Protein AF-A0A2X3LQQ5-F1 (afdb_monomer)

pLDDT: mean 77.86, std 23.27, range [31.81, 98.12]

Nearest PDB structures (foldseek):
  2w58-assembly1_A  TM=6.749E-01  e=5.557E-06  Geobacillus kaustophilus HTA426
  6qem-assembly1_H  TM=6.210E-01  e=2.386E-03  Escherichia coli
  3hte-assembly1_E  TM=3.918E-01  e=2.242E-03  Escherichia coli K-12
  4uwm-assembly1_A  TM=2.576E-01  e=1.159E+00  Pseudomonas putida
  5aec-assembly1_B  TM=2.411E-01  e=9.049E-01  Pseudomonas putida

Foldseek 3Di:
DDDDDDDDDDPPPPQPQAAFAAEEAAAAQLCLVVVLVVVQVPDPDQQEDEDAPVVVVVVVVVQCVVCPPPDPSLLVVLVVNLVRHQEYEHEADADADPVCLLSQLVNLVSNSSSNRHYYYYYHDFLVCHCPVPDPCVSNVSNSVSNVVRYDYHYSPPVDNNVCVVPVVAPPDDDDPDVVSVVSVVVVCCVVVPHDPPPPDDPPDDDDDDDDDDDDDDDPVVVVVVVVPDDDDDD

Sequence (234 aa):
MARVGKLWGKREDTKHTPVRGLYMWGGVGRGKTWLMDLFYQSLPGERKQRLHFHRFMLRVHEELTALQGQTDPLEIIADRFKAETDVLCFDEFFVSDITDAMLLGGLMKALFARGITLVATSNIPPDELYRNGLQRARFLPAIDAIKQHCDVMNVDAGVDYRLRTLTQAHLWLSPLNDETRAQMDKLWLALAGGETRKFTDVRNQPSAIGDNGRREPDAGGLFYYAVRRRPQSA

Solvent-accessible surface area (backbone atoms only — not comparable to full-atom values): 14229 Å² total; per-residue (Å²): 142,84,85,88,79,83,81,78,79,76,78,76,81,74,79,52,76,39,61,75,20,36,38,38,19,30,60,82,49,44,50,58,68,58,53,49,49,54,52,62,68,69,49,84,78,73,49,54,45,77,46,46,36,67,61,53,51,50,52,52,52,54,51,49,62,75,37,65,92,53,81,65,46,52,52,57,51,28,52,53,49,52,74,63,26,43,32,44,36,30,38,67,48,73,58,86,52,58,72,59,38,65,46,42,22,60,38,53,49,40,30,38,71,70,28,35,22,48,34,38,28,21,69,52,55,66,93,53,57,41,63,94,38,80,69,41,78,61,31,46,56,31,42,51,50,49,62,73,44,25,50,79,40,79,56,58,81,84,61,45,64,55,50,75,68,44,74,82,50,81,93,73,75,76,68,98,45,74,66,42,49,53,52,48,53,51,51,49,43,66,72,72,67,71,71,81,75,77,79,72,71,85,86,75,69,84,83,78,87,76,87,89,90,85,83,85,83,65,72,77,60,57,61,65,55,59,77,72,65,74,83,83,82,128

Secondary structure (DSSP, 8-state):
----------------PPPPEEEEE-STTSSHHHHHHHHHHHS-SS-EEEEEHHHHHHHHHHHHHHTTT-SSHHHHHHHHHHHH-SEEEEES-----HHHHHHHHHHHHHHHHTTPEEEEEESS-GGGTTTT-TTGGGTHHHHHHHHHHEEEEE---S--TTHHHHTTS-S---S-SHHHHHHHHHHHHHHTTS-------TT-------S----PPPHHHHHHHHTT------

InterPro domains:
  IPR005654 ATPase, AFG1-like [NF040713] (6-199)
  IPR005654 ATPase, AFG1-like [PF03969] (3-201)
  IPR005654 ATPase, AFG1-like [PTHR12169] (11-198)
  IPR027417 P-loop containing nucleoside triphosphate hydrolase [G3DSA:3.40.50.300] (10-162)
  IPR027417 P-loop containing nucleoside triphosphate hydrolase [SSF52540] (17-156)

Organism: Escherichia coli (NCBI:txid562)

Mean predicted aligned error: 15.02 Å

Structure (mmCIF, N/CA/C/O backbone):
data_AF-A0A2X3LQQ5-F1
#
_entry.id   AF-A0A2X3LQQ5-F1
#
loop_
_atom_site.group_PDB
_atom_site.id
_atom_site.type_symbol
_atom_site.label_atom_id
_atom_site.label_alt_id
_atom_site.label_comp_id
_atom_site.label_asym_id
_atom_site.label_entity_id
_atom_site.label_seq_id
_atom_site.pdbx_PDB_ins_code
_atom_site.Cartn_x
_atom_site.Cartn_y
_atom_site.Cartn_z
_atom_site.occupancy
_atom_site.B_iso_or_equiv
_atom_site.auth_seq_id
_atom_site.auth_comp_id
_atom_site.auth_asym_id
_atom_site.auth_atom_id
_atom_site.pdbx_PDB_model_num
ATOM 1 N N . MET A 1 1 ? -54.270 9.726 28.491 1.00 42.56 1 MET A N 1
ATOM 2 C CA . MET A 1 1 ? -53.261 8.653 28.351 1.00 42.56 1 MET A CA 1
ATOM 3 C C . MET A 1 1 ? -53.087 8.324 26.875 1.00 42.56 1 MET A C 1
ATOM 5 O O . MET A 1 1 ? -54.046 7.849 26.293 1.00 42.56 1 MET A O 1
ATOM 9 N N . ALA A 1 2 ? -51.910 8.573 26.295 1.00 36.50 2 ALA A N 1
ATOM 10 C CA . ALA A 1 2 ? -51.293 7.764 25.230 1.00 36.50 2 ALA A CA 1
ATOM 11 C C . ALA A 1 2 ? -49.889 8.336 24.953 1.00 36.50 2 ALA A C 1
ATOM 13 O O . ALA A 1 2 ? -49.742 9.518 24.658 1.00 36.50 2 ALA A O 1
ATOM 14 N N . ARG A 1 3 ? -48.856 7.512 25.162 1.00 40.03 3 ARG A N 1
ATOM 15 C CA . ARG A 1 3 ? -47.429 7.864 25.085 1.00 40.03 3 ARG A CA 1
ATOM 16 C C . ARG A 1 3 ? -46.970 7.965 23.627 1.00 40.03 3 ARG A C 1
ATOM 18 O O . ARG A 1 3 ? -47.197 7.041 22.856 1.00 40.03 3 ARG A O 1
ATOM 25 N N . VAL A 1 4 ? -46.239 9.027 23.292 1.00 44.94 4 VAL A N 1
ATOM 26 C CA . VAL A 1 4 ? -45.463 9.130 22.046 1.00 44.94 4 VAL A CA 1
ATOM 27 C C . VAL A 1 4 ? -44.137 8.390 22.249 1.00 44.94 4 VAL A C 1
ATOM 29 O O . VAL A 1 4 ? -43.269 8.852 22.987 1.00 44.94 4 VAL A O 1
ATOM 32 N N . GLY A 1 5 ? -43.994 7.215 21.636 1.00 36.53 5 GLY A N 1
ATOM 33 C CA . GLY A 1 5 ? -42.745 6.454 21.613 1.00 36.53 5 GLY A CA 1
ATOM 34 C C . GLY A 1 5 ? -41.881 6.867 20.422 1.00 36.53 5 GLY A C 1
ATOM 35 O O . GLY A 1 5 ? -42.230 6.585 19.280 1.00 36.53 5 GLY A O 1
ATOM 36 N N . LYS A 1 6 ? -40.750 7.530 20.690 1.00 47.75 6 LYS A N 1
ATOM 37 C CA . LYS A 1 6 ? -39.666 7.750 19.720 1.00 47.75 6 LYS A CA 1
ATOM 38 C C . LYS A 1 6 ? -39.104 6.395 19.277 1.00 47.75 6 LYS A C 1
ATOM 40 O O . LYS A 1 6 ? -38.486 5.695 20.074 1.00 47.75 6 LYS A O 1
ATOM 45 N N . LEU A 1 7 ? -39.280 6.055 18.004 1.00 44.72 7 LEU A N 1
ATOM 46 C CA . LEU A 1 7 ? -38.566 4.962 17.349 1.00 44.72 7 LEU A CA 1
ATOM 47 C C . LEU A 1 7 ? -37.180 5.466 16.937 1.00 44.72 7 LEU A C 1
ATOM 49 O O . LEU A 1 7 ? -37.009 6.104 15.900 1.00 44.72 7 LEU A O 1
ATOM 53 N N . TRP A 1 8 ? -36.185 5.205 17.785 1.00 47.12 8 TRP A N 1
ATOM 54 C CA . TRP A 1 8 ? -34.784 5.261 17.384 1.00 47.12 8 TRP A CA 1
ATOM 55 C C . TRP A 1 8 ? -34.519 4.116 16.403 1.00 47.12 8 TRP A C 1
ATOM 57 O O . TRP A 1 8 ? -34.463 2.951 16.794 1.00 47.12 8 TRP A O 1
ATOM 67 N N . GLY A 1 9 ? -34.360 4.456 15.123 1.00 42.06 9 GLY A N 1
ATOM 68 C CA . GLY A 1 9 ? -33.802 3.556 14.122 1.00 42.06 9 GLY A CA 1
ATOM 69 C C . GLY A 1 9 ? -32.357 3.238 14.489 1.00 42.06 9 GLY A C 1
ATOM 70 O O . GLY A 1 9 ? -31.462 4.064 14.313 1.00 42.06 9 GLY A O 1
ATOM 71 N N . LYS A 1 10 ? -32.145 2.047 15.044 1.00 40.97 10 LYS A N 1
ATOM 72 C CA . LYS A 1 10 ? -30.829 1.446 15.236 1.00 40.97 10 LYS A CA 1
ATOM 73 C C . LYS A 1 10 ? -30.253 1.233 13.831 1.00 40.97 10 LYS A C 1
ATOM 75 O O . LYS A 1 10 ? -30.734 0.367 13.109 1.00 40.97 10 LYS A O 1
ATOM 80 N N . ARG A 1 11 ? -29.302 2.074 13.406 1.00 46.06 11 ARG A N 1
ATOM 81 C CA . ARG A 1 11 ? -28.495 1.801 12.209 1.00 46.06 11 ARG A CA 1
ATOM 82 C C . ARG A 1 11 ? -27.800 0.470 12.466 1.00 46.06 11 ARG A C 1
ATOM 84 O O . ARG A 1 11 ? -26.996 0.371 13.388 1.00 46.06 11 ARG A O 1
ATOM 91 N N . GLU A 1 12 ? -28.183 -0.561 11.726 1.00 42.03 12 GLU A N 1
ATOM 92 C CA . GLU A 1 12 ? -27.400 -1.783 11.664 1.00 42.03 12 GLU A CA 1
ATOM 93 C C . GLU A 1 12 ? -26.044 -1.406 11.071 1.00 42.03 12 GLU A C 1
ATOM 95 O O . GLU A 1 12 ? -25.963 -0.979 9.920 1.00 42.03 12 GLU A O 1
ATOM 100 N N . ASP A 1 13 ? -24.986 -1.526 11.873 1.00 48.16 13 ASP A N 1
ATOM 101 C CA . ASP A 1 13 ? -23.618 -1.599 11.372 1.00 48.16 13 ASP A CA 1
ATOM 102 C C . ASP A 1 13 ? -23.517 -2.877 10.535 1.00 48.16 13 ASP A C 1
ATOM 104 O O . ASP A 1 13 ? -23.095 -3.937 11.005 1.00 48.16 13 ASP A O 1
ATOM 108 N N . THR A 1 14 ? -23.955 -2.808 9.278 1.00 48.59 14 THR A N 1
ATOM 109 C CA . THR A 1 14 ? -23.591 -3.798 8.274 1.00 48.59 14 THR A CA 1
ATOM 110 C C . THR A 1 14 ? -22.079 -3.732 8.154 1.00 48.59 14 THR A C 1
ATOM 112 O O . THR A 1 14 ? -21.544 -2.855 7.476 1.00 48.59 14 THR A O 1
ATOM 115 N N . LYS A 1 15 ? -21.383 -4.632 8.859 1.00 52.06 15 LYS A N 1
ATOM 116 C CA . LYS A 1 15 ? -19.955 -4.897 8.679 1.00 52.06 15 LYS A CA 1
ATOM 117 C C . LYS A 1 15 ? -19.755 -5.320 7.229 1.00 52.06 15 LYS A C 1
ATOM 119 O O . LYS A 1 15 ? -19.860 -6.498 6.895 1.00 52.06 15 LYS A O 1
ATOM 124 N N . HIS A 1 16 ? -19.553 -4.341 6.356 1.00 58.38 16 HIS A N 1
ATOM 125 C CA . HIS A 1 16 ? -19.381 -4.566 4.937 1.00 58.38 16 HIS A CA 1
ATOM 126 C C . HIS A 1 16 ? -18.041 -5.271 4.776 1.00 58.38 16 HIS A C 1
ATOM 128 O O . HIS A 1 16 ? -16.985 -4.667 4.960 1.00 58.38 16 HIS A O 1
ATOM 134 N N . THR A 1 17 ? -18.071 -6.575 4.503 1.00 64.50 17 THR A N 1
ATOM 135 C CA . THR A 1 17 ? -16.847 -7.284 4.133 1.00 64.50 17 THR A CA 1
ATOM 136 C C . THR A 1 17 ? -16.299 -6.586 2.885 1.00 64.50 17 THR A C 1
ATOM 138 O O . THR A 1 17 ? -17.082 -6.368 1.950 1.00 64.50 17 THR A O 1
ATOM 141 N N . PRO A 1 18 ? -15.025 -6.150 2.879 1.00 69.06 18 PRO A N 1
ATOM 142 C CA . PRO A 1 18 ? -14.448 -5.507 1.708 1.00 69.06 18 PRO A CA 1
ATOM 143 C C . PRO A 1 18 ? -14.551 -6.453 0.515 1.00 69.06 18 PRO A C 1
ATOM 145 O O . PRO A 1 18 ? -14.389 -7.670 0.659 1.00 69.06 18 PRO A O 1
ATOM 148 N N . VAL A 1 19 ? -14.807 -5.886 -0.664 1.00 87.38 19 VAL A N 1
ATOM 149 C CA . VAL A 1 19 ? -14.646 -6.628 -1.914 1.00 87.38 19 VAL A CA 1
ATOM 150 C C . VAL A 1 19 ? -13.201 -7.113 -1.972 1.00 87.38 19 VAL A C 1
ATOM 152 O O . VAL A 1 19 ? -12.279 -6.411 -1.548 1.00 87.38 19 VAL A O 1
ATOM 155 N N . ARG A 1 20 ? -13.000 -8.341 -2.450 1.00 93.44 20 ARG A N 1
ATOM 156 C CA . ARG A 1 20 ? -11.657 -8.897 -2.559 1.00 93.44 20 ARG A CA 1
ATOM 157 C C . ARG A 1 20 ? -10.842 -8.059 -3.547 1.00 93.44 20 ARG A C 1
ATOM 159 O O . ARG A 1 20 ? -11.270 -7.814 -4.671 1.00 93.44 20 ARG A O 1
ATOM 166 N N . GLY A 1 21 ? -9.699 -7.584 -3.077 1.00 96.81 21 GLY A N 1
ATOM 167 C CA . GLY A 1 21 ? -8.740 -6.785 -3.816 1.00 96.81 21 GLY A CA 1
ATOM 168 C C . GLY A 1 21 ? -7.848 -7.608 -4.741 1.00 96.81 21 GLY A C 1
ATOM 169 O O . GLY A 1 21 ? -8.018 -8.818 -4.887 1.00 96.81 21 GLY A O 1
ATOM 170 N N . LEU A 1 22 ? -6.845 -6.959 -5.328 1.00 97.62 22 LEU A N 1
ATOM 171 C CA . LEU A 1 22 ? -5.903 -7.592 -6.251 1.00 97.62 22 LEU A CA 1
ATOM 172 C C . LEU A 1 22 ? -4.471 -7.122 -5.985 1.00 97.62 22 LEU A C 1
ATOM 174 O O . LEU A 1 22 ? -4.176 -5.933 -6.035 1.00 97.62 22 LEU A O 1
ATOM 178 N N . TYR A 1 23 ? -3.559 -8.061 -5.765 1.00 98.00 23 TYR A N 1
ATOM 179 C CA . TYR A 1 23 ? -2.127 -7.813 -5.659 1.00 98.00 23 TYR A CA 1
ATOM 180 C C . TYR A 1 23 ? -1.419 -8.395 -6.883 1.00 98.00 23 TYR A C 1
ATOM 182 O O . TYR A 1 23 ? -1.217 -9.605 -6.986 1.00 98.00 23 TYR A O 1
ATOM 190 N N . MET A 1 24 ? -1.036 -7.533 -7.820 1.00 97.38 24 MET A N 1
ATOM 191 C CA . MET A 1 24 ? -0.284 -7.906 -9.015 1.00 97.38 24 MET A CA 1
ATOM 192 C C . MET A 1 24 ? 1.214 -7.790 -8.760 1.00 97.38 24 MET A C 1
ATOM 194 O O . MET A 1 24 ? 1.704 -6.734 -8.356 1.00 97.38 24 MET A O 1
ATOM 198 N N . TRP A 1 25 ? 1.973 -8.835 -9.071 1.00 96.88 25 TRP A N 1
ATOM 199 C CA . TRP A 1 25 ? 3.427 -8.801 -8.966 1.00 96.88 25 TRP A CA 1
ATOM 200 C C . TRP A 1 25 ? 4.127 -9.411 -10.176 1.00 96.88 25 TRP A C 1
ATOM 202 O O . TRP A 1 25 ? 3.530 -10.149 -10.952 1.00 96.88 25 TRP A O 1
ATOM 212 N N . GLY A 1 26 ? 5.389 -9.044 -10.372 1.00 93.94 26 GLY A N 1
ATOM 213 C CA . GLY A 1 26 ? 6.232 -9.530 -11.467 1.00 93.94 26 GLY A CA 1
ATOM 214 C C . GLY A 1 26 ? 7.371 -8.560 -11.756 1.00 93.94 26 GLY A C 1
ATOM 215 O O . GLY A 1 26 ? 7.352 -7.440 -11.251 1.00 93.94 26 GLY A O 1
ATOM 216 N N . GLY A 1 27 ? 8.347 -8.940 -12.582 1.00 89.25 27 GLY A N 1
ATOM 217 C CA . GLY A 1 27 ? 9.517 -8.106 -12.871 1.00 89.25 27 GLY A CA 1
ATOM 218 C C . GLY A 1 27 ? 9.217 -6.738 -13.508 1.00 89.25 27 GLY A C 1
ATOM 219 O O . GLY A 1 27 ? 8.075 -6.346 -13.771 1.00 89.25 27 GLY A O 1
ATOM 220 N N . VAL A 1 28 ? 10.268 -5.971 -13.785 1.00 87.31 28 VAL A N 1
ATOM 221 C CA . VAL A 1 28 ? 10.145 -4.688 -14.493 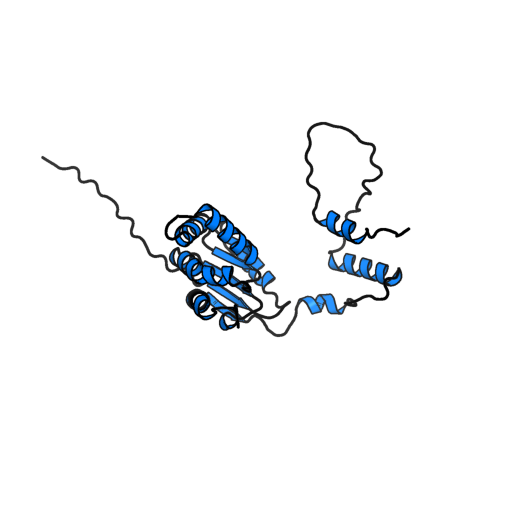1.00 87.31 28 VAL A CA 1
ATOM 222 C C . VAL A 1 28 ? 9.647 -4.891 -15.931 1.00 87.31 28 VAL A C 1
ATOM 224 O O . VAL A 1 28 ? 9.940 -5.899 -16.566 1.00 87.31 28 VAL A O 1
ATOM 227 N N . GLY A 1 29 ? 8.859 -3.944 -16.450 1.00 82.31 29 GLY A N 1
ATOM 228 C CA . GLY A 1 29 ? 8.424 -3.971 -17.855 1.00 82.31 29 GLY A CA 1
ATOM 229 C C . GLY A 1 29 ? 7.336 -4.989 -18.222 1.00 82.31 29 GLY A C 1
ATOM 230 O O . GLY A 1 29 ? 7.073 -5.208 -19.401 1.00 82.31 29 GLY A O 1
ATOM 231 N N . ARG A 1 30 ? 6.657 -5.585 -17.236 1.00 87.12 30 ARG A N 1
ATOM 232 C CA . ARG A 1 30 ? 5.584 -6.582 -17.451 1.00 87.12 30 ARG A CA 1
ATOM 233 C C . ARG A 1 30 ? 4.179 -5.995 -17.644 1.00 87.12 30 ARG A C 1
ATOM 235 O O . ARG A 1 30 ? 3.206 -6.732 -17.654 1.00 87.12 30 ARG A O 1
ATOM 242 N N . GLY A 1 31 ? 4.049 -4.671 -17.750 1.00 88.12 31 GLY A N 1
ATOM 243 C CA . GLY A 1 31 ? 2.751 -4.013 -17.965 1.00 88.12 31 GLY A CA 1
ATOM 244 C C . GLY A 1 31 ? 1.877 -3.834 -16.715 1.00 88.12 31 GLY A C 1
ATOM 245 O O . GLY A 1 31 ? 0.728 -3.437 -16.848 1.00 88.12 31 GLY A O 1
ATOM 246 N N . LYS A 1 32 ? 2.405 -4.060 -15.503 1.00 93.31 32 LYS A N 1
ATOM 247 C CA . LYS A 1 32 ? 1.683 -3.855 -14.227 1.00 93.31 32 LYS A CA 1
ATOM 248 C C . LYS A 1 32 ? 1.020 -2.478 -14.115 1.00 93.31 32 LYS A C 1
ATOM 250 O O . LYS A 1 32 ? -0.174 -2.397 -13.859 1.00 93.31 32 LYS A O 1
ATOM 255 N N . THR A 1 33 ? 1.790 -1.413 -14.338 1.00 89.94 33 THR A N 1
ATOM 256 C CA . THR A 1 33 ? 1.300 -0.027 -14.278 1.00 89.94 33 THR A CA 1
ATOM 257 C C . THR A 1 33 ? 0.202 0.219 -15.307 1.00 89.94 33 THR A C 1
ATOM 259 O O . THR A 1 33 ? -0.802 0.832 -14.980 1.00 89.94 33 THR A O 1
ATOM 262 N N . TRP A 1 34 ? 0.330 -0.348 -16.509 1.00 91.00 34 TRP A N 1
ATOM 263 C CA . TRP A 1 34 ? -0.697 -0.245 -17.545 1.00 91.00 34 TRP A CA 1
ATOM 264 C C . TRP A 1 34 ? -1.990 -0.988 -17.168 1.00 91.00 34 TRP A C 1
ATOM 266 O O . TRP A 1 34 ? -3.081 -0.453 -17.337 1.00 91.00 34 TRP A O 1
ATOM 276 N N . LEU A 1 35 ? -1.890 -2.190 -16.587 1.00 92.88 35 LEU A N 1
ATOM 277 C CA . LEU A 1 35 ? -3.054 -2.907 -16.049 1.00 92.88 35 LEU A CA 1
ATOM 278 C C . LEU A 1 35 ? -3.726 -2.121 -14.914 1.00 92.88 35 LEU A C 1
ATOM 280 O O . LEU A 1 35 ? -4.952 -2.041 -14.865 1.00 92.88 35 LEU A O 1
ATOM 284 N N . MET A 1 36 ? -2.931 -1.504 -14.035 1.00 95.25 36 MET A N 1
ATOM 285 C CA . MET A 1 36 ? -3.425 -0.607 -12.990 1.00 95.25 36 MET A CA 1
ATOM 286 C C . MET A 1 36 ? -4.120 0.631 -13.582 1.00 95.25 36 MET A C 1
ATOM 288 O O . MET A 1 36 ? -5.184 1.007 -13.094 1.00 95.25 36 MET A O 1
ATOM 292 N N . ASP A 1 37 ? -3.566 1.241 -14.638 1.00 94.75 37 ASP A N 1
ATOM 293 C CA . ASP A 1 37 ? -4.181 2.372 -15.348 1.00 94.75 37 ASP A CA 1
ATOM 294 C C . ASP A 1 37 ? -5.575 1.994 -15.862 1.00 94.75 37 ASP A C 1
ATOM 296 O O . ASP A 1 37 ? -6.551 2.690 -15.575 1.00 94.75 37 ASP A O 1
ATOM 300 N N . LEU A 1 38 ? -5.669 0.873 -16.586 1.00 94.62 38 LEU A N 1
ATOM 301 C CA . LEU A 1 38 ? -6.926 0.386 -17.153 1.00 94.62 38 LEU A CA 1
ATOM 302 C C . LEU A 1 38 ? -7.956 0.081 -16.068 1.00 94.62 38 LEU A C 1
ATOM 304 O O . LEU A 1 38 ? -9.103 0.514 -16.172 1.00 94.62 38 LEU A O 1
ATOM 308 N N . PHE A 1 39 ? -7.543 -0.622 -15.010 1.00 95.38 39 PHE A N 1
ATOM 309 C CA . PHE A 1 39 ? -8.409 -0.904 -13.872 1.00 95.38 39 PHE A CA 1
ATOM 310 C C . PHE A 1 39 ? -8.939 0.396 -13.257 1.00 95.38 39 PHE A C 1
ATOM 312 O O . PHE A 1 39 ? -10.153 0.586 -13.168 1.00 95.38 39 PHE A O 1
ATOM 319 N N . TYR A 1 40 ? -8.048 1.327 -12.910 1.00 96.19 40 TYR A N 1
ATOM 320 C CA . TYR A 1 40 ? -8.414 2.587 -12.267 1.00 96.19 40 TYR A CA 1
ATOM 321 C C . TYR A 1 40 ? -9.369 3.426 -13.124 1.00 96.19 40 TYR A C 1
ATOM 323 O O . TYR A 1 40 ? -10.339 3.981 -12.606 1.00 96.19 40 TYR A O 1
ATOM 331 N N . GLN A 1 41 ? -9.129 3.507 -14.436 1.00 95.56 41 GLN A N 1
ATOM 332 C CA . GLN A 1 41 ? -9.993 4.236 -15.369 1.00 95.56 41 GLN A CA 1
ATOM 333 C C . GLN A 1 41 ? -11.358 3.562 -15.550 1.00 95.56 41 GLN A C 1
ATOM 335 O O . GLN A 1 41 ? -12.357 4.262 -15.686 1.00 95.56 41 GLN A O 1
ATOM 340 N N . SER A 1 42 ? -11.416 2.228 -15.502 1.00 95.62 42 SER A N 1
ATOM 341 C CA . SER A 1 42 ? -12.664 1.469 -15.659 1.00 95.62 42 SER A CA 1
ATOM 342 C C . SER A 1 42 ? -13.608 1.552 -14.454 1.00 95.62 42 SER A C 1
ATOM 344 O O . SER A 1 42 ? -14.810 1.333 -14.605 1.00 95.62 42 SER A O 1
ATOM 346 N N . LEU A 1 43 ? -13.089 1.865 -13.260 1.00 94.19 43 LEU A N 1
ATOM 347 C CA . LEU A 1 43 ? -13.909 1.962 -12.054 1.00 94.19 43 LEU A CA 1
ATOM 348 C C . LEU A 1 43 ? -14.898 3.138 -12.144 1.00 94.19 43 LEU A C 1
ATOM 350 O O . LEU A 1 43 ? -14.464 4.269 -12.385 1.00 94.19 43 LEU A O 1
ATOM 354 N N . PRO A 1 44 ? -16.199 2.925 -11.888 1.00 92.44 44 PRO A N 1
ATOM 355 C CA . PRO A 1 44 ? -17.169 4.010 -11.860 1.00 92.44 44 PRO A CA 1
ATOM 356 C C . PRO A 1 44 ? -16.992 4.890 -10.614 1.00 92.44 44 PRO A C 1
ATOM 358 O O . PRO A 1 44 ? -16.678 4.405 -9.527 1.00 92.44 44 PRO A O 1
ATOM 361 N N . GLY A 1 45 ? -17.264 6.186 -10.766 1.00 92.00 45 GLY A N 1
ATOM 362 C CA . GLY A 1 45 ? -17.262 7.156 -9.671 1.00 92.00 45 GLY A CA 1
ATOM 363 C C . GLY A 1 45 ? -15.874 7.618 -9.216 1.00 92.00 45 GLY A C 1
ATOM 364 O O . GLY A 1 45 ? -14.840 7.214 -9.746 1.00 92.00 45 GLY A O 1
ATOM 365 N N . GLU A 1 46 ? -15.886 8.488 -8.205 1.00 94.38 46 GLU A N 1
ATOM 366 C CA . GLU A 1 46 ? -14.707 9.235 -7.738 1.00 94.38 46 GLU A CA 1
ATOM 367 C C . GLU A 1 46 ? -14.136 8.717 -6.408 1.00 94.38 46 GLU A C 1
ATOM 369 O O . GLU A 1 46 ? -13.093 9.179 -5.957 1.00 94.38 46 GLU A O 1
ATOM 374 N N . ARG A 1 47 ? -14.787 7.739 -5.759 1.00 96.25 47 ARG A N 1
ATOM 375 C CA . ARG A 1 47 ? -14.34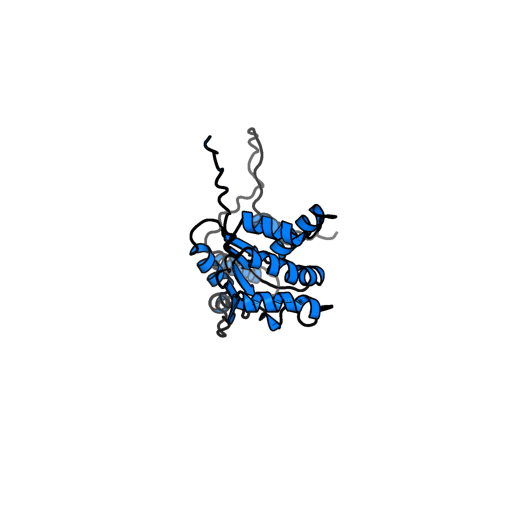4 7.160 -4.470 1.00 96.25 47 ARG A CA 1
ATOM 376 C C . ARG A 1 47 ? -13.239 6.116 -4.658 1.00 96.25 47 ARG A C 1
ATOM 378 O O . ARG A 1 47 ? -13.305 4.999 -4.142 1.00 96.25 47 ARG A O 1
ATOM 385 N N . LYS A 1 48 ? -12.231 6.501 -5.432 1.00 96.44 48 LYS A N 1
ATOM 386 C CA . LYS A 1 48 ? -11.031 5.740 -5.763 1.00 96.44 48 LYS A CA 1
ATOM 387 C C . LYS A 1 48 ? -9.832 6.674 -5.661 1.00 96.44 48 LYS A C 1
ATOM 389 O O . LYS A 1 48 ? -9.887 7.821 -6.089 1.00 96.44 48 LYS A O 1
ATOM 394 N N . GLN A 1 49 ? -8.737 6.178 -5.108 1.00 97.31 49 GLN A N 1
ATOM 395 C CA . GLN A 1 49 ? -7.483 6.916 -5.022 1.00 97.31 49 GLN A CA 1
ATOM 396 C C . GLN A 1 49 ? -6.363 6.065 -5.582 1.00 97.31 49 GLN A C 1
ATOM 398 O O . GLN A 1 49 ? -6.286 4.871 -5.298 1.00 97.31 49 GLN A O 1
ATOM 403 N N . ARG A 1 50 ? -5.472 6.695 -6.345 1.00 97.56 50 ARG A N 1
ATOM 404 C CA . ARG A 1 50 ? -4.246 6.068 -6.817 1.00 97.56 50 ARG A CA 1
ATOM 405 C C . ARG A 1 50 ? -3.032 6.871 -6.404 1.00 97.56 50 ARG A C 1
ATOM 407 O O . ARG A 1 50 ? -2.978 8.079 -6.615 1.00 97.56 50 ARG A O 1
ATOM 414 N N . LEU A 1 51 ? -2.049 6.178 -5.846 1.00 96.25 51 LEU A N 1
ATOM 415 C CA . LEU A 1 51 ? -0.813 6.775 -5.375 1.00 96.25 51 LEU A CA 1
ATOM 416 C C . LEU A 1 51 ? 0.313 5.747 -5.325 1.00 96.25 51 LEU A C 1
ATOM 418 O O . LEU A 1 51 ? 0.078 4.554 -5.147 1.00 96.25 51 LEU A O 1
ATOM 422 N N . HIS A 1 52 ? 1.549 6.227 -5.445 1.00 96.25 52 HIS A N 1
ATOM 423 C CA . HIS A 1 52 ? 2.714 5.410 -5.124 1.00 96.25 52 HIS A CA 1
ATOM 424 C C . HIS A 1 52 ? 2.742 5.120 -3.622 1.00 96.25 52 HIS A C 1
ATOM 426 O O . HIS A 1 52 ? 2.484 6.019 -2.814 1.00 96.25 52 HIS A O 1
ATOM 432 N N . PHE A 1 53 ? 3.115 3.898 -3.244 1.00 95.44 53 PHE A N 1
ATOM 433 C CA . PHE A 1 53 ? 3.108 3.467 -1.844 1.00 95.44 53 PHE A CA 1
ATOM 434 C C . PHE A 1 53 ? 3.940 4.371 -0.913 1.00 95.44 53 PHE A C 1
ATOM 436 O O . PHE A 1 53 ? 3.498 4.704 0.182 1.00 95.44 53 PHE A O 1
ATOM 443 N N . HIS A 1 54 ? 5.099 4.866 -1.358 1.00 93.81 54 HIS A N 1
ATOM 444 C CA . HIS A 1 54 ? 5.911 5.776 -0.537 1.00 93.81 54 HIS A CA 1
ATOM 445 C C . HIS A 1 54 ? 5.176 7.088 -0.197 1.00 93.81 54 HIS A C 1
ATOM 447 O O . HIS A 1 54 ? 5.307 7.598 0.911 1.00 93.81 54 HIS A O 1
ATOM 453 N N . ARG A 1 55 ? 4.358 7.627 -1.116 1.00 95.62 55 ARG A N 1
ATOM 454 C CA . ARG A 1 55 ? 3.564 8.845 -0.861 1.00 95.62 55 ARG A CA 1
ATOM 455 C C . ARG A 1 55 ? 2.444 8.582 0.133 1.00 95.62 55 ARG A C 1
ATOM 457 O O . ARG A 1 55 ? 2.136 9.449 0.943 1.00 95.62 55 ARG A O 1
ATOM 464 N N . PHE A 1 56 ? 1.863 7.384 0.080 1.00 96.50 56 PHE A N 1
ATOM 465 C CA . PHE A 1 56 ? 0.893 6.944 1.076 1.00 96.50 56 PHE A CA 1
ATOM 466 C C . PHE A 1 56 ? 1.525 6.928 2.470 1.00 96.50 56 PHE A C 1
ATOM 468 O O . PHE A 1 56 ? 0.979 7.526 3.393 1.00 96.50 56 PHE A O 1
ATOM 475 N N . MET A 1 57 ? 2.706 6.320 2.608 1.00 96.31 57 MET A N 1
ATOM 476 C CA . MET A 1 57 ? 3.391 6.254 3.897 1.00 96.31 57 MET A CA 1
ATOM 477 C C . MET A 1 57 ? 3.817 7.629 4.412 1.00 96.31 57 MET A C 1
ATOM 479 O O . MET A 1 57 ? 3.632 7.891 5.597 1.00 96.31 57 MET A O 1
ATOM 483 N N . LEU A 1 58 ? 4.289 8.536 3.549 1.00 95.88 58 LEU A N 1
ATOM 484 C CA . LEU A 1 58 ? 4.580 9.922 3.941 1.00 95.88 58 LEU A CA 1
ATOM 485 C C . LEU A 1 58 ? 3.353 10.604 4.560 1.00 95.88 58 LEU A C 1
ATOM 487 O O . LEU A 1 58 ? 3.434 11.110 5.677 1.00 95.88 58 LEU A O 1
ATOM 491 N N . ARG A 1 59 ? 2.196 10.520 3.892 1.00 96.19 59 ARG A N 1
ATOM 492 C CA . ARG A 1 59 ? 0.935 11.063 4.416 1.00 96.19 59 ARG A CA 1
ATOM 493 C C . ARG A 1 59 ? 0.566 10.446 5.769 1.00 96.19 59 ARG A C 1
ATOM 495 O O . ARG A 1 59 ? 0.183 11.161 6.688 1.00 96.19 59 ARG A O 1
ATOM 502 N N . VAL A 1 60 ? 0.697 9.128 5.919 1.00 97.19 60 VAL A N 1
ATOM 503 C CA . VAL A 1 60 ? 0.418 8.440 7.192 1.00 97.19 60 VAL A CA 1
ATOM 504 C C . VAL A 1 60 ? 1.310 8.976 8.316 1.00 97.19 60 VAL A C 1
ATOM 506 O O . VAL A 1 60 ? 0.821 9.217 9.416 1.00 97.19 60 VAL A O 1
ATOM 509 N N . HIS A 1 61 ? 2.598 9.201 8.054 1.00 96.75 61 HIS A N 1
ATOM 510 C CA . HIS A 1 61 ? 3.531 9.739 9.048 1.00 96.75 61 HIS A CA 1
ATOM 511 C C . HIS A 1 61 ? 3.210 11.189 9.435 1.00 96.75 61 HIS A C 1
ATOM 513 O O . HIS A 1 61 ? 3.293 11.545 10.615 1.00 96.75 61 HIS A O 1
ATOM 519 N N . GLU A 1 62 ? 2.802 12.015 8.471 1.00 97.12 62 GLU A N 1
ATOM 520 C CA . GLU A 1 62 ? 2.334 13.383 8.723 1.00 97.12 62 GLU A CA 1
ATOM 521 C C . GLU A 1 62 ? 1.087 13.378 9.618 1.00 97.12 62 GLU A C 1
ATOM 523 O O . GLU A 1 62 ? 1.032 14.092 10.623 1.00 97.12 62 GLU A O 1
ATOM 528 N N . GLU A 1 63 ? 0.113 12.511 9.323 1.00 97.06 63 GLU A N 1
ATOM 529 C CA . GLU A 1 63 ? -1.092 12.381 10.142 1.00 97.06 63 GLU A CA 1
ATOM 530 C C . GLU A 1 63 ? -0.794 11.829 11.543 1.00 97.06 63 GLU A C 1
ATOM 532 O O . GLU A 1 63 ? -1.350 12.328 12.521 1.00 97.06 63 GLU A O 1
ATOM 537 N N . LEU A 1 64 ? 0.115 10.857 11.671 1.00 96.56 64 LEU A N 1
ATOM 538 C CA . LEU A 1 64 ? 0.565 10.343 12.970 1.00 96.56 64 LEU A CA 1
ATOM 539 C C . LEU A 1 64 ? 1.227 11.431 13.816 1.00 96.56 64 LEU A C 1
ATOM 541 O O . LEU A 1 64 ? 0.990 11.501 15.021 1.00 96.56 64 LEU A O 1
ATOM 545 N N . THR A 1 65 ? 2.022 12.299 13.190 1.00 96.75 65 THR A N 1
ATOM 546 C CA . THR A 1 65 ? 2.642 13.446 13.865 1.00 96.75 65 THR A CA 1
ATOM 547 C C . THR A 1 65 ? 1.583 14.414 14.387 1.00 96.75 65 THR A C 1
ATOM 549 O O . THR A 1 65 ? 1.653 14.853 15.532 1.00 96.75 65 THR A O 1
ATOM 552 N N . ALA A 1 66 ? 0.558 14.700 13.583 1.00 96.19 66 ALA A N 1
ATOM 553 C CA . ALA A 1 66 ? -0.549 15.565 13.984 1.00 96.19 66 ALA A CA 1
ATOM 554 C C . ALA A 1 66 ? -1.456 14.944 15.066 1.00 96.19 66 ALA A C 1
ATOM 556 O O . ALA A 1 66 ? -2.147 15.665 15.784 1.00 96.19 66 ALA A O 1
ATOM 557 N N . LEU A 1 67 ? -1.467 13.614 15.183 1.00 96.38 67 LEU A N 1
ATOM 558 C CA . LEU A 1 67 ? -2.262 12.850 16.148 1.00 96.38 67 LEU A CA 1
ATOM 559 C C . LEU A 1 67 ? -1.451 12.402 17.375 1.00 96.38 67 LEU A C 1
ATOM 561 O O . LEU A 1 67 ? -1.885 11.514 18.110 1.00 96.38 67 LEU A O 1
ATOM 565 N N . GLN A 1 68 ? -0.282 12.997 17.625 1.00 93.25 68 GLN A N 1
ATOM 566 C CA . GLN A 1 68 ? 0.518 12.679 18.807 1.00 93.25 68 GLN A CA 1
ATOM 567 C C . GLN A 1 68 ? -0.297 12.824 20.103 1.00 93.25 68 GLN A C 1
ATOM 569 O O . GLN A 1 68 ? -0.982 13.819 20.327 1.00 93.25 68 GLN A O 1
ATOM 574 N N . GLY A 1 69 ? -0.218 11.805 20.963 1.00 92.94 69 GLY A N 1
ATOM 575 C CA . GLY A 1 69 ? -0.957 11.746 22.228 1.00 92.94 69 GLY A CA 1
ATOM 576 C C . GLY A 1 69 ? -2.401 11.247 22.113 1.00 92.94 69 GLY A C 1
ATOM 577 O O . GLY A 1 69 ? -3.033 11.026 23.144 1.00 92.94 69 GLY A O 1
ATOM 578 N N . GLN A 1 70 ? -2.917 11.022 20.901 1.00 93.94 70 GLN A N 1
ATOM 579 C CA . GLN A 1 70 ? -4.212 10.371 20.706 1.00 93.94 70 GLN A CA 1
ATOM 580 C C . GLN A 1 70 ? -4.106 8.859 20.910 1.00 93.94 70 GLN A C 1
ATOM 582 O O . GLN A 1 70 ? -3.092 8.233 20.592 1.00 93.94 70 GLN A O 1
ATOM 587 N N . THR A 1 71 ? -5.179 8.264 21.421 1.00 93.81 71 THR A N 1
ATOM 588 C CA . THR A 1 71 ? -5.320 6.807 21.503 1.00 93.81 71 THR A CA 1
ATOM 589 C C . THR A 1 71 ? -5.655 6.247 20.120 1.00 93.81 71 THR A C 1
ATOM 591 O O . THR A 1 71 ? -6.481 6.814 19.411 1.00 93.81 71 THR A O 1
ATOM 594 N N . ASP A 1 72 ? -4.992 5.154 19.738 1.00 93.69 72 ASP A N 1
ATOM 595 C CA . ASP A 1 72 ? -5.202 4.428 18.477 1.00 93.69 72 ASP A CA 1
ATOM 596 C C . ASP A 1 72 ? -5.225 5.316 17.212 1.00 93.69 72 ASP A C 1
ATOM 598 O O . ASP A 1 72 ? -6.169 5.277 16.420 1.00 93.69 72 ASP A O 1
ATOM 602 N N . PRO A 1 73 ? -4.168 6.109 16.950 1.00 96.50 73 PRO A N 1
ATOM 603 C CA . PRO A 1 73 ? -4.173 7.089 15.862 1.00 96.50 73 PRO A CA 1
ATOM 604 C C . PRO A 1 73 ? -4.326 6.457 14.468 1.00 96.50 73 PRO A C 1
ATOM 606 O O . PRO A 1 73 ? -4.836 7.105 13.558 1.00 96.50 73 PRO A O 1
ATOM 609 N N . LEU A 1 74 ? -3.945 5.186 14.290 1.00 96.56 74 LEU A N 1
ATOM 610 C CA . LEU A 1 74 ? -4.148 4.456 13.033 1.00 96.56 74 LEU A CA 1
ATOM 611 C C . LEU A 1 74 ? -5.628 4.224 12.708 1.00 96.56 74 LEU A C 1
ATOM 613 O O . LEU A 1 74 ? -5.985 4.212 11.532 1.00 96.56 74 LEU A O 1
ATOM 617 N N . GLU A 1 75 ? -6.486 4.076 13.720 1.00 97.44 75 GLU A N 1
ATOM 618 C CA . GLU A 1 75 ? -7.932 3.963 13.517 1.00 97.44 75 GLU A CA 1
ATOM 619 C C . GLU A 1 75 ? -8.494 5.286 12.987 1.00 97.44 75 GLU A C 1
ATOM 621 O O . GLU A 1 75 ? -9.186 5.302 11.971 1.00 97.44 75 GLU A O 1
ATOM 626 N N . ILE A 1 76 ? -8.088 6.409 13.589 1.00 97.88 76 ILE A N 1
ATOM 627 C CA . ILE A 1 76 ? -8.478 7.757 13.148 1.00 97.88 76 ILE A CA 1
ATOM 628 C C . ILE A 1 76 ? -8.023 8.012 11.703 1.00 97.88 76 ILE A C 1
ATOM 630 O O . ILE A 1 76 ? -8.778 8.546 10.889 1.00 97.88 76 ILE A O 1
ATOM 634 N N . ILE A 1 77 ? -6.792 7.620 11.367 1.00 98.12 77 ILE A N 1
ATOM 635 C CA . ILE A 1 77 ? -6.255 7.734 10.004 1.00 98.12 77 ILE A CA 1
ATOM 636 C C . ILE A 1 77 ? -7.077 6.879 9.034 1.00 98.12 77 ILE A C 1
ATOM 638 O O . ILE A 1 77 ? -7.455 7.345 7.959 1.00 98.12 77 ILE A O 1
ATOM 642 N N . ALA A 1 78 ? -7.414 5.645 9.409 1.00 97.88 78 ALA A N 1
ATOM 643 C CA . ALA A 1 78 ? -8.236 4.776 8.578 1.00 97.88 78 ALA A CA 1
ATOM 644 C C . ALA A 1 78 ? -9.663 5.327 8.377 1.00 97.88 78 ALA A C 1
ATOM 646 O O . ALA A 1 78 ? -10.202 5.205 7.276 1.00 97.88 78 ALA A O 1
ATOM 647 N N . ASP A 1 79 ? -10.254 5.985 9.382 1.00 97.94 79 ASP A N 1
ATOM 648 C CA . ASP A 1 79 ? -11.540 6.688 9.251 1.00 97.94 79 ASP A CA 1
ATOM 649 C C . ASP A 1 79 ? -11.465 7.833 8.237 1.00 97.94 79 ASP A C 1
ATOM 651 O O . ASP A 1 79 ? -12.353 7.979 7.394 1.00 97.94 79 ASP A O 1
ATOM 655 N N . ARG A 1 80 ? -10.378 8.612 8.262 1.00 97.56 80 ARG A N 1
ATOM 656 C CA . ARG A 1 80 ? -10.143 9.693 7.293 1.00 97.56 80 ARG A CA 1
ATOM 657 C C . ARG A 1 80 ? -9.990 9.157 5.875 1.00 97.56 80 ARG A C 1
ATOM 659 O O . ARG A 1 80 ? -10.665 9.642 4.970 1.00 97.56 80 ARG A O 1
ATOM 666 N N . PHE A 1 81 ? -9.199 8.101 5.682 1.00 97.62 81 PHE A N 1
ATOM 667 C CA . PHE A 1 81 ? -9.106 7.444 4.377 1.00 97.62 81 PHE A CA 1
ATOM 668 C C . PHE A 1 81 ? -10.459 6.911 3.910 1.00 97.62 81 PHE A C 1
ATOM 670 O O . PHE A 1 81 ? -10.815 7.101 2.749 1.00 97.62 81 PHE A O 1
ATOM 677 N N . LYS A 1 82 ? -11.249 6.304 4.801 1.00 97.06 82 LYS A N 1
ATOM 678 C CA . LYS A 1 82 ? -12.586 5.820 4.445 1.00 97.06 82 LYS A CA 1
ATOM 679 C C . LYS A 1 82 ? -13.531 6.957 4.062 1.00 97.06 82 LYS A C 1
ATOM 681 O O . LYS A 1 82 ? -14.367 6.777 3.178 1.00 97.06 82 LYS A O 1
ATOM 686 N N . ALA A 1 83 ? -13.421 8.128 4.683 1.00 97.31 83 ALA A N 1
ATOM 687 C CA . ALA A 1 83 ? -14.208 9.288 4.278 1.00 97.31 83 ALA A CA 1
ATOM 688 C C . ALA A 1 83 ? -13.901 9.698 2.824 1.00 97.31 83 ALA A C 1
ATOM 690 O O . ALA A 1 83 ? -14.812 10.066 2.082 1.00 97.31 83 ALA A O 1
ATOM 691 N N . GLU A 1 84 ? -12.650 9.548 2.388 1.00 96.62 84 GLU A N 1
ATOM 692 C CA . GLU A 1 84 ? -12.182 9.954 1.060 1.00 96.62 84 GLU A CA 1
ATOM 693 C C . GLU A 1 84 ? -12.387 8.899 -0.031 1.00 96.62 84 GLU A C 1
ATOM 695 O O . GLU A 1 84 ? -12.758 9.243 -1.152 1.00 96.62 84 GLU A O 1
ATOM 700 N N . THR A 1 85 ? -12.144 7.620 0.264 1.00 96.81 85 THR A N 1
ATOM 701 C CA . THR A 1 85 ? -12.072 6.576 -0.765 1.00 96.81 85 THR A CA 1
ATOM 702 C C . THR A 1 85 ? -12.608 5.227 -0.295 1.00 96.81 85 THR A C 1
ATOM 704 O O . THR A 1 85 ? -12.541 4.876 0.884 1.00 96.81 85 THR A O 1
ATOM 707 N N . ASP A 1 86 ? -13.115 4.443 -1.246 1.00 96.00 86 ASP A N 1
ATOM 708 C CA . ASP A 1 86 ? -13.477 3.037 -1.049 1.00 96.00 86 ASP A CA 1
ATOM 709 C C . ASP A 1 86 ? -12.477 2.085 -1.714 1.00 96.00 86 ASP A C 1
ATOM 711 O O . ASP A 1 86 ? -12.395 0.918 -1.329 1.00 96.00 86 ASP A O 1
ATOM 715 N N . VAL A 1 87 ? -11.695 2.573 -2.684 1.00 97.25 87 VAL A N 1
ATOM 716 C CA . VAL A 1 87 ? -10.678 1.789 -3.395 1.00 97.25 87 VAL A CA 1
ATOM 717 C C . VAL A 1 87 ? -9.330 2.499 -3.331 1.00 97.25 87 VAL A C 1
ATOM 719 O O . VAL A 1 87 ? -9.181 3.629 -3.799 1.00 97.25 87 VAL A O 1
ATOM 722 N N . LEU A 1 88 ? -8.326 1.823 -2.776 1.00 97.56 88 LEU A N 1
ATOM 723 C CA . LEU A 1 88 ? -6.937 2.271 -2.781 1.00 97.56 88 LEU A CA 1
ATOM 724 C C . LEU A 1 88 ? -6.152 1.497 -3.834 1.00 97.56 88 LEU A C 1
ATOM 726 O O . LEU A 1 88 ? -6.050 0.276 -3.778 1.00 97.56 88 LEU A O 1
ATOM 730 N N . CYS A 1 89 ? -5.589 2.228 -4.789 1.00 98.00 89 CYS A N 1
ATOM 731 C CA . CYS A 1 89 ? -4.719 1.716 -5.835 1.00 98.00 89 CYS A CA 1
ATOM 732 C C . CYS A 1 89 ? -3.271 2.110 -5.524 1.00 98.00 89 CYS A C 1
ATOM 734 O O . CYS A 1 89 ? -2.882 3.265 -5.718 1.00 98.00 89 CYS A O 1
ATOM 736 N N . PHE A 1 90 ? -2.470 1.164 -5.041 1.00 97.75 90 PHE A N 1
ATOM 737 C CA . PHE A 1 90 ? -1.051 1.382 -4.781 1.00 97.75 90 PHE A CA 1
ATOM 738 C C . PHE A 1 90 ? -0.199 0.990 -5.980 1.00 97.75 90 PHE A C 1
ATOM 740 O O . PHE A 1 90 ? -0.093 -0.187 -6.333 1.00 97.75 90 PHE A O 1
ATOM 747 N N . ASP A 1 91 ? 0.448 1.989 -6.572 1.00 95.31 91 ASP A N 1
ATOM 748 C CA . ASP A 1 91 ? 1.533 1.751 -7.515 1.00 95.31 91 ASP A CA 1
ATOM 749 C C . ASP A 1 91 ? 2.844 1.516 -6.755 1.00 95.31 91 ASP A C 1
ATOM 751 O O . ASP A 1 91 ? 3.061 2.076 -5.674 1.00 95.31 91 ASP A O 1
ATOM 755 N N . GLU A 1 92 ? 3.711 0.681 -7.322 1.00 93.50 92 GLU A N 1
ATOM 756 C CA . GLU A 1 92 ? 5.040 0.379 -6.769 1.00 93.50 92 GLU A CA 1
ATOM 757 C C . GLU A 1 92 ? 5.048 0.034 -5.264 1.00 93.50 92 GLU A C 1
ATOM 759 O O . GLU A 1 92 ? 5.806 0.598 -4.474 1.00 93.50 92 GLU A O 1
ATOM 764 N N . PHE A 1 93 ? 4.202 -0.908 -4.845 1.00 96.62 93 PHE A N 1
ATOM 765 C CA . PHE A 1 93 ? 4.150 -1.363 -3.458 1.00 96.62 93 PHE A CA 1
ATOM 766 C C . PHE A 1 93 ? 5.465 -2.042 -3.061 1.00 96.62 93 PHE A C 1
ATOM 768 O O . PHE A 1 93 ? 5.739 -3.183 -3.446 1.00 96.62 93 PHE A O 1
ATOM 775 N N . PHE A 1 94 ? 6.278 -1.347 -2.272 1.00 94.19 94 PHE A N 1
ATOM 776 C CA . PHE A 1 94 ? 7.576 -1.814 -1.808 1.00 94.19 94 PHE A CA 1
ATOM 777 C C . PHE A 1 94 ? 7.864 -1.259 -0.414 1.00 94.19 94 PHE A C 1
ATOM 779 O O . PHE A 1 94 ? 7.706 -0.065 -0.175 1.00 94.19 94 PHE A O 1
ATOM 786 N N . VAL A 1 95 ? 8.300 -2.134 0.493 1.00 93.56 95 VAL A N 1
ATOM 787 C CA . VAL A 1 95 ? 8.610 -1.790 1.885 1.00 93.56 95 VAL A CA 1
ATOM 788 C C . VAL A 1 95 ? 10.063 -2.150 2.161 1.00 93.56 95 VAL A C 1
ATOM 790 O O . VAL A 1 95 ? 10.432 -3.326 2.099 1.00 93.56 95 VAL A O 1
ATOM 793 N N . SER A 1 96 ? 10.871 -1.143 2.486 1.00 89.56 96 SER A N 1
ATOM 794 C CA . SER A 1 96 ? 12.278 -1.306 2.876 1.00 89.56 96 SER A CA 1
ATOM 795 C C . SER A 1 96 ? 12.606 -0.749 4.257 1.00 89.56 96 SER A C 1
ATOM 797 O O . SER A 1 96 ? 13.588 -1.186 4.851 1.00 89.56 96 SER A O 1
ATOM 799 N N . ASP A 1 97 ? 11.813 0.194 4.771 1.00 90.50 97 ASP A N 1
ATOM 800 C CA . ASP A 1 97 ? 12.065 0.832 6.063 1.00 90.50 97 ASP A CA 1
ATOM 801 C C . ASP A 1 97 ? 11.335 0.126 7.217 1.00 90.50 97 ASP A C 1
ATOM 803 O O . ASP A 1 97 ? 10.232 -0.402 7.051 1.00 90.50 97 ASP A O 1
ATOM 807 N N . ILE A 1 98 ? 11.956 0.111 8.402 1.00 90.88 98 ILE A N 1
ATOM 808 C CA . ILE A 1 98 ? 11.345 -0.482 9.600 1.00 90.88 98 ILE A CA 1
ATOM 809 C C . ILE A 1 98 ? 10.116 0.295 10.067 1.00 90.88 98 ILE A C 1
ATOM 811 O O . ILE A 1 98 ? 9.144 -0.324 10.491 1.00 90.88 98 ILE A O 1
ATOM 815 N N . THR A 1 99 ? 10.134 1.621 9.980 1.00 90.75 99 THR A N 1
ATOM 816 C CA . THR A 1 99 ? 9.049 2.483 10.461 1.00 90.75 99 THR A CA 1
ATOM 817 C C . THR A 1 99 ? 7.775 2.179 9.690 1.00 90.75 99 THR A C 1
ATOM 819 O O . THR A 1 99 ? 6.747 1.865 10.294 1.00 90.75 99 THR A O 1
ATOM 822 N N . ASP A 1 100 ? 7.879 2.121 8.361 1.00 92.81 100 ASP A N 1
ATOM 823 C CA . ASP A 1 100 ? 6.770 1.733 7.495 1.00 92.81 100 ASP A CA 1
ATOM 824 C C . ASP A 1 100 ? 6.260 0.329 7.828 1.00 92.81 100 ASP A C 1
ATOM 826 O O . ASP A 1 100 ? 5.058 0.110 7.998 1.00 92.81 100 ASP A O 1
ATOM 830 N N . ALA A 1 101 ? 7.183 -0.626 7.968 1.00 92.44 101 ALA A N 1
ATOM 831 C CA . ALA A 1 101 ? 6.849 -2.012 8.254 1.00 92.44 101 ALA A CA 1
ATOM 832 C C . ALA A 1 101 ? 6.096 -2.174 9.587 1.00 92.44 101 ALA A C 1
ATOM 834 O O . ALA A 1 101 ? 5.164 -2.976 9.673 1.00 92.44 101 ALA A O 1
ATOM 835 N N . MET A 1 102 ? 6.468 -1.417 10.623 1.00 90.06 102 MET A N 1
ATOM 836 C CA . MET A 1 102 ? 5.812 -1.498 11.933 1.00 90.06 102 MET A CA 1
ATOM 837 C C . MET A 1 102 ? 4.384 -0.945 11.913 1.00 90.06 102 MET A C 1
ATOM 839 O O . MET A 1 102 ? 3.534 -1.437 12.654 1.00 90.06 102 MET A O 1
ATOM 843 N N . LEU A 1 103 ? 4.104 0.049 11.069 1.00 93.81 103 LEU A N 1
ATOM 844 C CA . LEU A 1 103 ? 2.780 0.667 10.970 1.00 93.81 103 LEU A CA 1
ATOM 845 C C . LEU A 1 103 ? 1.828 -0.133 10.080 1.00 93.81 103 LEU A C 1
ATOM 847 O O . LEU A 1 103 ? 0.630 -0.232 10.365 1.00 93.81 103 LEU A O 1
ATOM 851 N N . LEU A 1 104 ? 2.355 -0.712 8.999 1.00 93.62 104 LEU A N 1
ATOM 852 C CA . LEU A 1 104 ? 1.541 -1.199 7.892 1.00 93.62 104 LEU A CA 1
ATOM 853 C C . LEU A 1 104 ? 0.578 -2.318 8.294 1.00 93.62 104 LEU A C 1
ATOM 855 O O . LEU A 1 104 ? -0.566 -2.328 7.850 1.00 93.62 104 LEU A O 1
ATOM 859 N N . GLY A 1 105 ? 1.001 -3.231 9.173 1.00 90.75 105 GLY A N 1
ATOM 860 C CA . GLY A 1 105 ? 0.148 -4.332 9.625 1.00 90.75 105 GLY A CA 1
ATOM 861 C C . GLY A 1 105 ? -1.103 -3.857 10.368 1.00 90.75 105 GLY A C 1
ATOM 862 O O . GLY A 1 105 ? -2.193 -4.373 10.125 1.00 90.75 105 GLY A O 1
ATOM 863 N N . GLY A 1 106 ? -0.959 -2.864 11.250 1.00 93.88 106 GLY A N 1
ATOM 864 C CA . GLY A 1 106 ? -2.089 -2.267 11.968 1.00 93.88 106 GLY A CA 1
ATOM 865 C C . GLY A 1 106 ? -2.968 -1.433 11.042 1.00 93.88 106 GLY A C 1
ATOM 866 O O . GLY A 1 106 ? -4.183 -1.614 11.006 1.00 93.88 106 GLY A O 1
ATOM 867 N N . LEU A 1 107 ? -2.343 -0.583 10.224 1.00 96.31 107 LEU A N 1
ATOM 868 C CA . LEU A 1 107 ? -3.059 0.303 9.314 1.00 96.31 107 LEU A CA 1
ATOM 869 C C . LEU A 1 107 ? -3.870 -0.468 8.268 1.00 96.31 107 LEU A C 1
ATOM 871 O O . LEU A 1 107 ? -5.041 -0.169 8.063 1.00 96.31 107 LEU A O 1
ATOM 875 N N . MET A 1 108 ? -3.295 -1.492 7.632 1.00 94.75 108 MET A N 1
ATOM 876 C CA . MET A 1 108 ? -4.018 -2.290 6.636 1.00 94.75 108 MET A CA 1
ATOM 877 C C . MET A 1 108 ? -5.232 -2.993 7.240 1.00 94.75 108 MET A C 1
ATOM 879 O O . MET A 1 108 ? -6.306 -2.966 6.643 1.00 94.75 108 MET A O 1
ATOM 883 N N . LYS A 1 109 ? -5.101 -3.560 8.446 1.00 93.56 109 LYS A N 1
ATOM 884 C CA . LYS A 1 109 ? -6.240 -4.146 9.167 1.00 93.56 109 LYS A CA 1
ATOM 885 C C . LYS A 1 109 ? -7.341 -3.113 9.410 1.00 93.56 109 LYS A C 1
ATOM 887 O O . LYS A 1 109 ? -8.503 -3.404 9.133 1.00 93.56 109 LYS A O 1
ATOM 892 N N . ALA A 1 110 ? -6.978 -1.913 9.861 1.00 95.75 110 ALA A N 1
ATOM 893 C CA . ALA A 1 110 ? -7.924 -0.827 10.106 1.00 95.75 110 ALA A CA 1
ATOM 894 C C . ALA A 1 110 ? -8.633 -0.361 8.816 1.00 95.75 110 ALA A C 1
ATOM 896 O O . ALA A 1 110 ? -9.845 -0.130 8.824 1.00 95.75 110 ALA A O 1
ATOM 897 N N . LEU A 1 111 ? -7.915 -0.276 7.690 1.00 96.31 111 LEU A N 1
ATOM 898 C CA . LEU A 1 111 ? -8.488 0.069 6.383 1.00 96.31 111 LEU A CA 1
ATOM 899 C C . LEU A 1 111 ? -9.464 -1.013 5.887 1.00 96.31 111 LEU A C 1
ATOM 901 O O . LEU A 1 111 ? -10.587 -0.701 5.485 1.00 96.31 111 LEU A O 1
ATOM 905 N N . PHE A 1 112 ? -9.076 -2.290 5.960 1.00 95.56 112 PHE A N 1
ATOM 906 C CA . PHE A 1 112 ? -9.932 -3.401 5.533 1.00 95.56 112 PHE A CA 1
ATOM 907 C C . PHE A 1 112 ? -11.176 -3.558 6.407 1.00 95.56 112 PHE A C 1
ATOM 909 O O . PHE A 1 112 ? -12.254 -3.839 5.885 1.00 95.56 112 PHE A O 1
ATOM 916 N N . ALA A 1 113 ? -11.066 -3.312 7.716 1.00 94.44 113 ALA A N 1
ATOM 917 C CA . ALA A 1 113 ? -12.210 -3.314 8.630 1.00 94.44 113 ALA A CA 1
ATOM 918 C C . ALA A 1 113 ? -13.281 -2.272 8.249 1.00 94.44 113 ALA A C 1
ATOM 920 O O . ALA A 1 113 ? -14.460 -2.470 8.533 1.00 94.44 113 ALA A O 1
ATOM 921 N N . ARG A 1 114 ? -12.885 -1.196 7.556 1.00 95.31 114 ARG A N 1
ATOM 922 C CA . ARG A 1 114 ? -13.770 -0.144 7.024 1.00 95.31 114 ARG A CA 1
ATOM 923 C C . ARG A 1 114 ? -14.276 -0.429 5.607 1.00 95.31 114 ARG A C 1
ATOM 925 O O . ARG A 1 114 ? -14.909 0.425 4.984 1.00 95.31 114 ARG A O 1
ATOM 932 N N . GLY A 1 115 ? -13.997 -1.616 5.075 1.00 95.06 115 GLY A N 1
ATOM 933 C CA . GLY A 1 115 ? -14.433 -2.020 3.744 1.00 95.06 115 GLY A CA 1
ATOM 934 C C . GLY A 1 115 ? -13.650 -1.359 2.606 1.00 95.06 115 GLY A C 1
ATOM 935 O O . GLY A 1 115 ? -14.157 -1.317 1.488 1.00 95.06 115 GLY A O 1
ATOM 936 N N . ILE A 1 116 ? -12.457 -0.806 2.864 1.00 97.06 116 ILE A N 1
ATOM 937 C CA . ILE A 1 116 ? -11.600 -0.279 1.793 1.00 97.06 116 ILE A CA 1
ATOM 938 C C . ILE A 1 116 ? -11.009 -1.454 1.013 1.00 97.06 116 ILE A C 1
ATOM 940 O O . ILE A 1 116 ? -10.442 -2.375 1.596 1.00 97.06 116 ILE A O 1
ATOM 944 N N . THR A 1 117 ? -11.136 -1.417 -0.310 1.00 97.12 117 THR A N 1
ATOM 945 C CA . THR A 1 117 ? -10.586 -2.431 -1.216 1.00 97.12 117 THR A CA 1
ATOM 946 C C . THR A 1 117 ? -9.196 -2.013 -1.681 1.00 97.12 117 THR A C 1
ATOM 948 O O . THR A 1 117 ? -8.993 -0.865 -2.075 1.00 97.12 117 THR A O 1
ATOM 951 N N . LEU A 1 118 ? -8.237 -2.941 -1.660 1.00 97.56 118 LEU A N 1
ATOM 952 C CA . LEU A 1 118 ? -6.869 -2.693 -2.113 1.00 97.56 118 LEU A CA 1
ATOM 953 C C . LEU A 1 118 ? -6.634 -3.284 -3.505 1.00 97.56 118 LEU A C 1
ATOM 955 O O . LEU A 1 118 ? -6.849 -4.471 -3.724 1.00 97.56 118 LEU A O 1
ATOM 959 N N . VAL A 1 119 ? -6.090 -2.484 -4.414 1.00 97.88 119 VAL A N 1
ATOM 960 C CA . VAL A 1 119 ? -5.420 -2.974 -5.619 1.00 97.88 119 VAL A CA 1
ATOM 961 C C . VAL A 1 119 ? -3.979 -2.494 -5.591 1.00 97.88 119 VAL A C 1
ATOM 963 O O . VAL A 1 119 ? -3.719 -1.324 -5.332 1.00 97.88 119 VAL A O 1
ATOM 966 N N . ALA A 1 120 ? -3.019 -3.384 -5.810 1.00 97.94 120 ALA A N 1
ATOM 967 C CA . ALA A 1 120 ? -1.603 -3.067 -5.687 1.00 97.94 120 ALA A CA 1
ATOM 968 C C . ALA A 1 120 ? -0.785 -3.675 -6.824 1.00 97.94 120 ALA A C 1
ATOM 970 O O . ALA A 1 120 ? -1.061 -4.784 -7.280 1.00 97.94 120 ALA A O 1
ATOM 971 N N . THR A 1 121 ? 0.263 -2.969 -7.240 1.00 97.31 121 THR A N 1
ATOM 972 C CA . THR A 1 121 ? 1.304 -3.495 -8.129 1.00 97.31 121 THR A CA 1
ATOM 973 C C . THR A 1 121 ? 2.655 -3.499 -7.431 1.00 97.31 121 THR A C 1
ATOM 975 O O . THR A 1 121 ? 3.049 -2.484 -6.864 1.00 97.31 121 THR A O 1
ATOM 978 N N . SER A 1 122 ? 3.408 -4.595 -7.525 1.00 97.19 122 SER A N 1
ATOM 979 C CA . SER A 1 122 ? 4.759 -4.709 -6.958 1.00 97.19 122 SER A CA 1
ATOM 980 C C . SER A 1 122 ? 5.724 -5.465 -7.871 1.00 97.19 122 SER A C 1
ATOM 982 O O . SER A 1 122 ? 5.318 -6.203 -8.764 1.00 97.19 122 SER A O 1
ATOM 984 N N . ASN A 1 123 ? 7.026 -5.299 -7.645 1.00 95.62 123 ASN A N 1
ATOM 985 C CA . ASN A 1 123 ? 8.042 -6.184 -8.219 1.00 95.62 123 ASN A CA 1
ATOM 986 C C . ASN A 1 123 ? 8.347 -7.397 -7.324 1.00 95.62 123 ASN A C 1
ATOM 988 O O . ASN A 1 123 ? 9.134 -8.251 -7.717 1.00 95.62 123 ASN A O 1
ATOM 992 N N . ILE A 1 124 ? 7.747 -7.466 -6.133 1.00 95.44 124 ILE A N 1
ATOM 993 C CA . ILE A 1 124 ? 8.046 -8.462 -5.105 1.00 95.44 124 ILE A CA 1
ATOM 994 C C . ILE A 1 124 ? 6.751 -9.210 -4.762 1.00 95.44 124 ILE A C 1
ATOM 996 O O . ILE A 1 124 ? 5.724 -8.561 -4.566 1.00 95.44 124 ILE A O 1
ATOM 1000 N N . PRO A 1 125 ? 6.745 -10.553 -4.696 1.00 96.94 125 PRO A N 1
ATOM 1001 C CA . PRO A 1 125 ? 5.582 -11.286 -4.205 1.00 96.94 125 PRO A CA 1
ATOM 1002 C C . PRO A 1 125 ? 5.337 -10.989 -2.712 1.00 96.94 125 PRO A C 1
ATOM 1004 O O . PRO A 1 125 ? 6.294 -10.723 -1.981 1.00 96.94 125 PRO A O 1
ATOM 1007 N N . PRO A 1 126 ? 4.093 -11.096 -2.203 1.00 97.06 126 PRO A N 1
ATOM 1008 C CA . PRO A 1 126 ? 3.777 -10.719 -0.823 1.00 97.06 126 PRO A CA 1
ATOM 1009 C C . PRO A 1 126 ? 4.672 -11.372 0.239 1.00 97.06 126 PRO A C 1
ATOM 1011 O O . PRO A 1 126 ? 5.122 -10.701 1.163 1.00 97.06 126 PRO A O 1
ATOM 1014 N N . ASP A 1 127 ? 4.996 -12.658 0.074 1.00 96.88 127 ASP A N 1
ATOM 1015 C CA . ASP A 1 127 ? 5.824 -13.421 1.020 1.00 96.88 127 ASP A CA 1
ATOM 1016 C C . ASP A 1 127 ? 7.282 -12.943 1.100 1.00 96.88 127 ASP A C 1
ATOM 1018 O O . ASP A 1 127 ? 7.981 -13.232 2.075 1.00 96.88 127 ASP A O 1
ATOM 1022 N N . GLU A 1 128 ? 7.745 -12.185 0.106 1.00 96.38 128 GLU A N 1
ATOM 1023 C CA . GLU A 1 128 ? 9.095 -11.624 0.048 1.00 96.38 128 GLU A CA 1
ATOM 1024 C C . GLU A 1 128 ? 9.144 -10.129 0.388 1.00 96.38 128 GLU A C 1
ATOM 1026 O O . GLU A 1 128 ? 10.231 -9.561 0.524 1.00 96.38 128 GLU A O 1
ATOM 1031 N N . LEU A 1 129 ? 7.996 -9.479 0.602 1.00 96.12 129 LEU A N 1
ATOM 1032 C CA . LEU A 1 129 ? 7.954 -8.087 1.052 1.00 96.12 129 LEU A CA 1
ATOM 1033 C C . LEU A 1 129 ? 8.689 -7.936 2.377 1.00 96.12 129 LEU A C 1
ATOM 1035 O O . LEU A 1 129 ? 8.413 -8.701 3.296 1.00 96.12 129 LEU A O 1
ATOM 1039 N N . TYR A 1 130 ? 9.589 -6.954 2.490 1.00 95.81 130 TYR A N 1
ATOM 1040 C CA . TYR A 1 130 ? 10.413 -6.684 3.678 1.00 95.81 130 TYR A CA 1
ATOM 1041 C C . TYR A 1 130 ? 11.304 -7.866 4.122 1.00 95.81 130 TYR A C 1
ATOM 1043 O O . TYR A 1 130 ? 11.588 -8.057 5.314 1.00 95.81 130 TYR A O 1
ATOM 1051 N N . ARG A 1 131 ? 11.678 -8.757 3.188 1.00 93.50 131 ARG A N 1
ATOM 1052 C CA . ARG A 1 131 ? 12.515 -9.934 3.483 1.00 93.50 131 ARG A CA 1
ATOM 1053 C C . ARG A 1 131 ? 13.823 -9.499 4.141 1.00 93.50 131 ARG A C 1
ATOM 1055 O O . ARG A 1 131 ? 14.437 -8.526 3.726 1.00 93.50 131 ARG A O 1
ATOM 1062 N N . ASN A 1 132 ? 14.229 -10.222 5.186 1.00 91.94 132 ASN A N 1
ATOM 1063 C CA . ASN A 1 132 ? 15.394 -9.908 6.028 1.00 91.94 132 ASN A CA 1
ATOM 1064 C C . ASN A 1 132 ? 15.343 -8.539 6.737 1.00 91.94 132 ASN A C 1
ATOM 1066 O O . ASN A 1 132 ? 16.338 -8.124 7.324 1.00 91.94 132 ASN A O 1
ATOM 1070 N N . GLY A 1 133 ? 14.199 -7.851 6.716 1.00 90.94 133 GLY A N 1
ATOM 1071 C CA . GLY A 1 133 ? 14.004 -6.609 7.445 1.00 90.94 133 GLY A CA 1
ATOM 1072 C C . GLY A 1 133 ? 14.078 -6.804 8.961 1.00 90.94 133 GLY A C 1
ATOM 1073 O O . GLY A 1 133 ? 13.771 -7.877 9.500 1.00 90.94 133 GLY A O 1
ATOM 1074 N N . LEU A 1 134 ? 14.486 -5.749 9.662 1.00 92.25 134 LEU A N 1
ATOM 1075 C CA . LEU A 1 134 ? 14.610 -5.756 11.113 1.00 92.25 134 LEU A CA 1
ATOM 1076 C C . LEU A 1 134 ? 13.234 -6.012 11.753 1.00 92.25 134 LEU A C 1
ATOM 1078 O O . LEU A 1 134 ? 12.243 -5.376 11.415 1.00 92.25 134 LEU A O 1
ATOM 1082 N N . GLN A 1 135 ? 13.162 -6.977 12.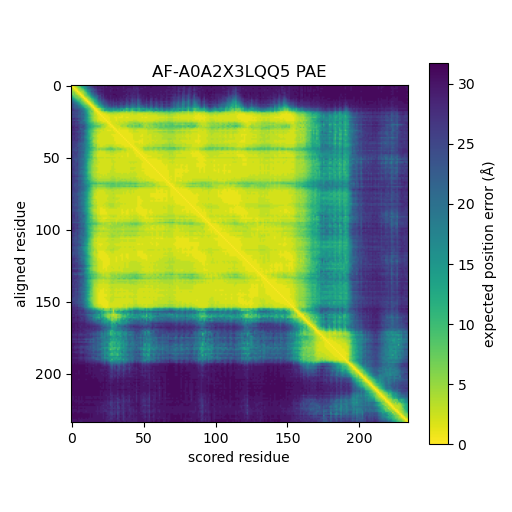675 1.00 89.69 135 GLN A N 1
ATOM 1083 C CA . GLN A 1 135 ? 11.907 -7.407 13.312 1.00 89.69 135 GLN A CA 1
ATOM 1084 C C . GLN A 1 135 ? 10.806 -7.849 12.323 1.00 89.69 135 GLN A C 1
ATOM 1086 O O . GLN A 1 135 ? 9.622 -7.687 12.611 1.00 89.69 135 GLN A O 1
ATOM 1091 N N . ARG A 1 136 ? 11.171 -8.477 11.191 1.00 93.12 136 ARG A N 1
ATOM 1092 C CA . ARG A 1 136 ? 10.244 -9.014 10.168 1.00 93.12 136 ARG A CA 1
ATOM 1093 C C . ARG A 1 136 ? 8.993 -9.710 10.717 1.00 93.12 136 ARG A C 1
ATOM 1095 O O . ARG A 1 136 ? 7.929 -9.573 10.126 1.00 93.12 136 ARG A O 1
ATOM 1102 N N . ALA A 1 137 ? 9.091 -10.429 11.836 1.00 92.38 137 ALA A N 1
ATOM 1103 C CA . ALA A 1 137 ? 7.945 -11.075 12.482 1.00 92.38 137 ALA A CA 1
ATOM 1104 C C . ALA A 1 137 ? 6.769 -10.110 12.742 1.00 92.38 137 ALA A C 1
ATOM 1106 O O . ALA A 1 137 ? 5.614 -10.497 12.603 1.00 92.38 137 ALA A O 1
ATOM 1107 N N . ARG A 1 138 ? 7.054 -8.838 13.050 1.00 89.88 138 ARG A N 1
ATOM 1108 C CA . ARG A 1 138 ? 6.044 -7.787 13.252 1.00 89.88 138 ARG A CA 1
ATOM 1109 C C . ARG A 1 138 ? 5.400 -7.293 11.955 1.00 89.88 138 ARG A C 1
ATOM 1111 O O . ARG A 1 138 ? 4.326 -6.710 12.009 1.00 89.88 138 ARG A O 1
ATOM 1118 N N . PHE A 1 139 ? 6.025 -7.551 10.807 1.00 94.00 139 PHE A N 1
ATOM 1119 C CA . PHE A 1 139 ? 5.492 -7.230 9.483 1.00 94.00 139 PHE A CA 1
ATOM 1120 C C . PHE A 1 139 ? 4.617 -8.350 8.898 1.00 94.00 139 PHE A C 1
ATOM 1122 O O . PHE A 1 139 ? 3.770 -8.079 8.052 1.00 94.00 139 PHE A O 1
ATOM 1129 N N . LEU A 1 140 ? 4.764 -9.598 9.364 1.00 94.38 140 LEU A N 1
ATOM 1130 C CA . LEU A 1 140 ? 3.948 -10.732 8.897 1.00 94.38 140 LEU A CA 1
ATOM 1131 C C . LEU A 1 140 ? 2.430 -10.459 8.922 1.00 94.38 140 LEU A C 1
ATOM 1133 O O . LEU A 1 140 ? 1.780 -10.778 7.931 1.00 94.38 140 LEU A O 1
ATOM 1137 N N . PRO A 1 141 ? 1.859 -9.770 9.934 1.00 93.75 141 PRO A N 1
ATOM 1138 C CA . PRO A 1 141 ? 0.443 -9.409 9.916 1.00 93.75 141 PRO A CA 1
ATOM 1139 C C . PRO A 1 141 ? 0.010 -8.550 8.718 1.00 93.75 141 PRO A C 1
ATOM 1141 O O . PRO A 1 141 ? -1.160 -8.597 8.346 1.00 93.75 141 PRO A O 1
ATOM 1144 N N . ALA A 1 142 ? 0.912 -7.756 8.126 1.00 94.94 142 ALA A N 1
ATOM 1145 C CA . ALA A 1 142 ? 0.629 -7.006 6.902 1.00 94.94 142 ALA A CA 1
ATOM 1146 C C . ALA A 1 142 ? 0.553 -7.942 5.687 1.00 94.94 142 ALA A C 1
ATOM 1148 O O . ALA A 1 142 ? -0.355 -7.817 4.868 1.00 94.94 142 ALA A O 1
ATOM 1149 N N . ILE A 1 143 ? 1.472 -8.910 5.597 1.00 96.44 143 ILE A N 1
ATOM 1150 C CA . ILE A 1 143 ? 1.469 -9.942 4.549 1.00 96.44 143 ILE A CA 1
ATOM 1151 C C . ILE A 1 143 ? 0.188 -10.778 4.639 1.00 96.44 143 ILE A C 1
ATOM 1153 O O . ILE A 1 143 ? -0.482 -10.985 3.626 1.00 96.44 143 ILE A O 1
ATOM 1157 N N . ASP A 1 144 ? -0.187 -11.198 5.848 1.00 95.88 144 ASP A N 1
ATOM 1158 C CA . ASP A 1 144 ? -1.415 -11.956 6.092 1.00 95.88 144 ASP A CA 1
ATOM 1159 C C . ASP A 1 144 ? -2.652 -11.152 5.684 1.00 95.88 144 ASP A C 1
ATOM 1161 O O . ASP A 1 144 ? -3.524 -11.672 4.989 1.00 95.88 144 ASP A O 1
ATOM 1165 N N . ALA A 1 145 ? -2.702 -9.862 6.035 1.00 94.38 145 ALA A N 1
ATOM 1166 C CA . ALA A 1 145 ? -3.795 -8.979 5.641 1.00 94.38 145 ALA A CA 1
ATOM 1167 C C . ALA A 1 145 ? -3.893 -8.835 4.110 1.00 94.38 145 ALA A C 1
ATOM 1169 O O . ALA A 1 145 ? -4.990 -8.919 3.559 1.00 94.38 145 ALA A O 1
ATOM 1170 N N . ILE A 1 146 ? -2.765 -8.683 3.403 1.00 95.94 146 ILE A N 1
ATOM 1171 C CA . ILE A 1 146 ? -2.743 -8.665 1.930 1.00 95.94 146 ILE A CA 1
ATOM 1172 C C . ILE A 1 146 ? -3.315 -9.972 1.377 1.00 95.94 146 ILE A C 1
ATOM 1174 O O . ILE A 1 146 ? -4.224 -9.935 0.553 1.00 95.94 146 ILE A O 1
ATOM 1178 N N . LYS A 1 147 ? -2.825 -11.127 1.839 1.00 96.31 147 LYS A N 1
ATOM 1179 C CA . LYS A 1 147 ? -3.261 -12.446 1.349 1.00 96.31 147 LYS A CA 1
ATOM 1180 C C . LYS A 1 147 ? -4.724 -12.754 1.657 1.00 96.31 147 LYS A C 1
ATOM 1182 O O . LYS A 1 147 ? -5.392 -13.422 0.871 1.00 96.31 147 LYS A O 1
ATOM 1187 N N . GLN A 1 148 ? -5.220 -12.283 2.796 1.00 95.44 148 GLN A N 1
ATOM 1188 C CA . GLN A 1 148 ? -6.609 -12.461 3.195 1.00 95.44 148 GLN A CA 1
ATOM 1189 C C . GLN A 1 148 ? -7.551 -11.625 2.323 1.00 95.44 148 GLN A C 1
ATOM 1191 O O . GLN A 1 148 ? -8.607 -12.109 1.918 1.00 95.44 148 GLN A O 1
ATOM 1196 N N . HIS A 1 149 ? -7.173 -10.380 2.034 1.00 96.19 149 HIS A N 1
ATOM 1197 C CA . HIS A 1 149 ? -8.057 -9.419 1.382 1.00 96.1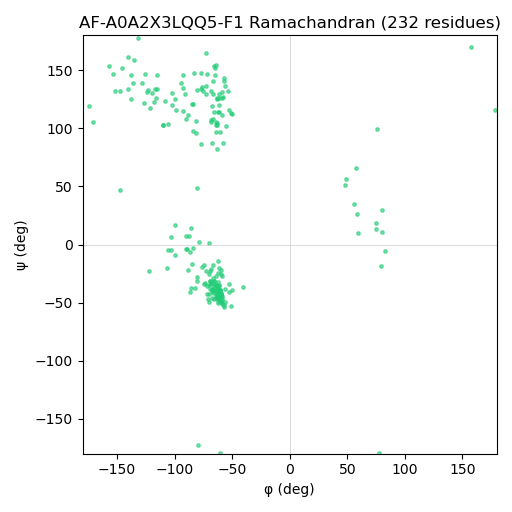9 149 HIS A CA 1
ATOM 1198 C C . HIS A 1 149 ? -7.821 -9.259 -0.117 1.00 96.19 149 HIS A C 1
ATOM 1200 O O . HIS A 1 149 ? -8.647 -8.626 -0.764 1.00 96.19 149 HIS A O 1
ATOM 1206 N N . CYS A 1 150 ? -6.758 -9.831 -0.685 1.00 97.31 150 CYS A N 1
ATOM 1207 C CA . CYS A 1 150 ? -6.439 -9.721 -2.107 1.00 97.31 150 CYS A CA 1
ATOM 1208 C C . CYS A 1 150 ? -6.262 -11.089 -2.769 1.00 97.31 150 CYS A C 1
ATOM 1210 O O . CYS A 1 150 ? -5.723 -12.022 -2.173 1.00 97.31 150 CYS A O 1
ATOM 1212 N N . ASP A 1 151 ? -6.639 -11.178 -4.041 1.00 97.50 151 ASP A N 1
ATOM 1213 C CA . ASP A 1 151 ? -6.124 -12.210 -4.935 1.00 97.50 151 ASP A CA 1
ATOM 1214 C C . ASP A 1 151 ? -4.690 -11.854 -5.348 1.00 97.50 151 ASP A C 1
ATOM 1216 O O . ASP A 1 151 ? -4.402 -10.715 -5.715 1.00 97.50 151 ASP A O 1
ATOM 1220 N N . VAL A 1 152 ? -3.766 -12.814 -5.271 1.00 97.31 152 VAL A N 1
ATOM 1221 C CA . VAL A 1 152 ? -2.354 -12.600 -5.621 1.00 97.31 152 VAL A CA 1
ATOM 1222 C C . VAL A 1 152 ? -2.105 -13.119 -7.032 1.00 97.31 152 VAL A C 1
ATOM 1224 O O . VAL A 1 152 ? -2.204 -14.318 -7.283 1.00 97.31 152 VAL A O 1
ATOM 1227 N N . MET A 1 153 ? -1.751 -12.221 -7.949 1.00 95.38 153 MET A N 1
ATOM 1228 C CA . MET A 1 153 ? -1.558 -12.523 -9.366 1.00 95.38 153 MET A CA 1
ATOM 1229 C C . MET A 1 153 ? -0.117 -12.244 -9.793 1.00 95.38 153 MET A C 1
ATOM 1231 O O . MET A 1 153 ? 0.362 -11.116 -9.693 1.00 95.38 153 MET A O 1
ATOM 1235 N N . ASN A 1 154 ? 0.561 -13.266 -10.317 1.00 94.44 154 ASN A N 1
ATOM 1236 C CA . ASN A 1 154 ? 1.827 -13.078 -11.016 1.00 94.44 154 ASN A CA 1
ATOM 1237 C C . ASN A 1 154 ? 1.547 -12.700 -12.478 1.00 94.44 154 ASN A C 1
ATOM 1239 O O . ASN A 1 154 ? 0.911 -13.466 -13.198 1.00 94.44 154 ASN A O 1
ATOM 1243 N N . VAL A 1 155 ? 2.028 -11.537 -12.912 1.00 88.69 155 VAL A N 1
ATOM 1244 C CA . VAL A 1 155 ? 1.908 -11.056 -14.299 1.00 88.69 155 VAL A CA 1
ATOM 1245 C C . VAL A 1 155 ? 3.212 -11.203 -15.094 1.00 88.69 155 VAL A C 1
ATOM 1247 O O . VAL A 1 155 ? 3.324 -10.718 -16.220 1.00 88.69 155 VAL A O 1
ATOM 1250 N N . ASP A 1 156 ? 4.229 -11.851 -14.521 1.00 80.31 156 ASP A N 1
ATOM 1251 C CA . ASP A 1 156 ? 5.501 -12.116 -15.184 1.00 80.31 156 ASP A CA 1
ATOM 1252 C C . ASP A 1 156 ? 5.384 -13.286 -16.175 1.00 80.31 156 ASP A C 1
ATOM 1254 O O . ASP A 1 156 ? 5.656 -14.440 -15.856 1.00 80.31 156 ASP A O 1
ATOM 1258 N N . ALA A 1 157 ? 4.975 -12.971 -17.406 1.00 70.94 157 ALA A N 1
ATOM 1259 C CA . ALA A 1 157 ? 4.963 -13.909 -18.533 1.00 70.94 157 ALA A CA 1
ATOM 1260 C C . ALA A 1 157 ? 6.316 -13.974 -19.282 1.00 70.94 157 ALA A C 1
ATOM 1262 O O . ALA A 1 157 ? 6.374 -14.434 -20.421 1.00 70.94 157 ALA A O 1
ATOM 1263 N N . GLY A 1 158 ? 7.405 -13.447 -18.705 1.00 66.06 158 GLY A N 1
ATOM 1264 C CA . GLY A 1 158 ? 8.745 -13.450 -19.306 1.00 66.06 158 GLY A CA 1
ATOM 1265 C C . GLY A 1 158 ? 9.000 -12.383 -20.382 1.00 66.06 158 GLY A C 1
ATOM 1266 O O . GLY A 1 158 ? 10.154 -12.030 -20.631 1.00 66.06 158 GLY A O 1
ATOM 1267 N N . VAL A 1 159 ? 7.961 -11.782 -20.969 1.00 66.19 159 VAL A N 1
ATOM 1268 C CA . VAL A 1 159 ? 8.087 -10.713 -21.979 1.00 66.19 159 VAL A CA 1
ATOM 1269 C C . VAL A 1 159 ? 8.240 -9.344 -21.306 1.00 66.19 159 VAL A C 1
ATOM 1271 O O . VAL A 1 159 ? 7.401 -8.947 -20.501 1.00 66.19 159 VAL A O 1
ATOM 1274 N N . ASP A 1 160 ? 9.335 -8.617 -21.568 1.00 74.62 160 ASP A N 1
ATOM 1275 C CA . ASP A 1 160 ? 9.450 -7.195 -21.190 1.00 74.62 160 ASP A CA 1
ATOM 1276 C C . ASP A 1 160 ? 8.922 -6.371 -22.365 1.00 74.62 160 ASP A C 1
ATOM 1278 O O . ASP A 1 160 ? 9.541 -6.291 -23.430 1.00 74.62 160 ASP A O 1
ATOM 1282 N N . TYR A 1 161 ? 7.747 -5.777 -22.183 1.00 68.06 161 TYR A N 1
ATOM 1283 C CA . TYR A 1 161 ? 7.074 -5.019 -23.231 1.00 68.06 161 TYR A CA 1
ATOM 1284 C C . TYR A 1 161 ? 7.808 -3.720 -23.584 1.00 68.06 161 TYR A C 1
ATOM 1286 O O . TYR A 1 161 ? 7.654 -3.235 -24.703 1.00 68.06 161 TYR A O 1
ATOM 1294 N N . ARG A 1 162 ? 8.665 -3.189 -22.697 1.00 65.50 162 ARG A N 1
ATOM 1295 C CA . ARG A 1 162 ? 9.505 -2.015 -22.997 1.00 65.50 162 ARG A CA 1
ATOM 1296 C C . ARG A 1 162 ? 10.616 -2.365 -23.977 1.00 65.50 162 ARG A C 1
ATOM 1298 O O . ARG A 1 162 ? 10.967 -1.547 -24.825 1.00 65.50 162 ARG A O 1
ATOM 1305 N N . LEU A 1 163 ? 11.162 -3.581 -23.881 1.00 59.19 163 LEU A N 1
ATOM 1306 C CA . LEU A 1 163 ? 12.248 -4.019 -24.755 1.00 59.19 163 LEU A CA 1
ATOM 1307 C C . LEU A 1 163 ? 11.818 -4.093 -26.216 1.00 59.19 163 LEU A C 1
ATOM 1309 O O . LEU A 1 163 ? 12.668 -3.860 -27.062 1.00 59.19 163 LEU A O 1
ATOM 1313 N N . ARG A 1 164 ? 10.536 -4.318 -26.537 1.00 59.88 164 ARG A N 1
ATOM 1314 C CA . ARG A 1 164 ? 10.045 -4.286 -27.932 1.00 59.88 164 ARG A CA 1
ATOM 1315 C C . ARG A 1 164 ? 10.215 -2.909 -28.584 1.00 59.88 164 ARG A C 1
ATOM 1317 O O . ARG A 1 164 ? 10.476 -2.840 -29.777 1.00 59.88 164 ARG A O 1
ATOM 1324 N N . THR A 1 165 ? 10.114 -1.835 -27.801 1.00 54.06 165 THR A N 1
ATOM 1325 C CA . THR A 1 165 ? 10.350 -0.458 -28.262 1.00 54.06 165 THR A CA 1
ATOM 1326 C C . THR A 1 165 ? 11.837 -0.093 -28.199 1.00 54.06 165 THR A C 1
ATOM 1328 O O . THR A 1 165 ? 12.351 0.579 -29.087 1.00 54.06 165 THR A O 1
ATOM 1331 N N . LEU A 1 166 ? 12.553 -0.560 -27.166 1.00 54.47 166 LEU A N 1
ATOM 1332 C CA . LEU A 1 166 ? 13.954 -0.199 -26.904 1.00 54.47 166 LEU A CA 1
ATOM 1333 C C . LEU A 1 166 ? 14.998 -1.034 -27.661 1.00 54.47 166 LEU A C 1
ATOM 1335 O O . LEU A 1 166 ? 16.133 -0.583 -27.774 1.00 54.47 166 LEU A O 1
ATOM 1339 N N . THR A 1 167 ? 14.663 -2.205 -28.219 1.00 52.75 167 THR A N 1
ATOM 1340 C CA . THR A 1 167 ? 15.628 -3.009 -29.009 1.00 52.75 167 THR A CA 1
ATOM 1341 C C . THR A 1 167 ? 16.128 -2.286 -30.263 1.00 52.75 167 THR A C 1
ATOM 1343 O O . THR A 1 167 ? 17.126 -2.700 -30.843 1.00 52.75 167 THR A O 1
ATOM 1346 N N . GLN A 1 168 ? 15.474 -1.197 -30.673 1.00 51.69 168 GLN A N 1
ATOM 1347 C CA .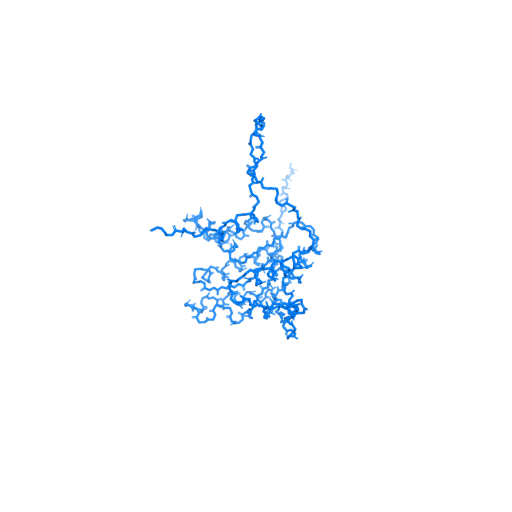 GLN A 1 168 ? 15.893 -0.366 -31.804 1.00 51.69 168 GLN A CA 1
ATOM 1348 C C . GLN A 1 168 ? 16.850 0.778 -31.412 1.00 51.69 168 GLN A C 1
ATOM 1350 O O . GLN A 1 168 ? 17.354 1.479 -32.289 1.00 51.69 168 GLN A O 1
ATOM 1355 N N . ALA A 1 169 ? 17.137 0.968 -30.119 1.00 56.09 169 ALA A N 1
ATOM 1356 C CA . ALA A 1 169 ? 17.979 2.046 -29.606 1.00 56.09 169 ALA A CA 1
ATOM 1357 C C . ALA A 1 169 ? 19.254 1.493 -28.951 1.00 56.09 169 ALA A C 1
ATOM 1359 O O . ALA A 1 169 ? 19.204 0.572 -28.139 1.00 56.09 169 ALA A O 1
ATOM 1360 N N . HIS A 1 170 ? 20.413 2.075 -29.266 1.00 60.94 170 HIS A N 1
ATOM 1361 C CA . HIS A 1 170 ? 21.652 1.771 -28.550 1.00 60.94 170 HIS A CA 1
ATOM 1362 C C . HIS A 1 170 ? 21.503 2.298 -27.112 1.00 60.94 170 HIS A C 1
ATOM 1364 O O . HIS A 1 170 ? 21.469 3.507 -26.903 1.00 60.94 170 HIS A O 1
ATOM 1370 N N . LEU A 1 171 ? 21.353 1.391 -26.137 1.00 63.81 171 LEU A N 1
ATOM 1371 C CA . LEU A 1 171 ? 20.982 1.707 -24.745 1.00 63.81 171 LEU A CA 1
ATOM 1372 C C . LEU A 1 171 ? 21.996 2.602 -24.013 1.00 63.81 171 LEU A C 1
ATOM 1374 O O . LEU A 1 171 ? 21.646 3.224 -23.013 1.00 63.81 171 LEU A O 1
ATOM 1378 N N . TRP A 1 172 ? 23.236 2.660 -24.498 1.00 63.72 172 TRP A N 1
ATOM 1379 C CA . TRP A 1 172 ? 24.305 3.500 -23.969 1.00 63.72 172 TRP A CA 1
ATOM 1380 C C . TRP A 1 172 ? 25.113 4.078 -25.130 1.00 63.72 172 TRP A C 1
ATOM 1382 O O . TRP A 1 172 ? 25.483 3.346 -26.048 1.00 63.72 172 TRP A O 1
ATOM 1392 N N . LEU A 1 173 ? 25.390 5.382 -25.081 1.00 80.62 173 LEU A N 1
ATOM 1393 C CA . LEU A 1 173 ? 26.170 6.096 -26.089 1.00 80.62 173 LEU A CA 1
ATOM 1394 C C . LEU A 1 173 ? 27.457 6.633 -25.456 1.00 80.62 173 LEU A C 1
ATOM 1396 O O . LEU A 1 173 ? 27.423 7.312 -24.431 1.00 80.62 173 LEU A O 1
ATOM 1400 N N . SER A 1 174 ? 28.594 6.296 -26.057 1.00 81.06 174 SER A N 1
ATOM 1401 C CA . SER A 1 174 ? 29.932 6.690 -25.615 1.00 81.06 174 SER A CA 1
ATOM 1402 C C . SER A 1 174 ? 30.877 6.696 -26.824 1.00 81.06 174 SER A C 1
ATOM 1404 O O . SER A 1 174 ? 30.695 5.853 -27.704 1.00 81.06 174 SER A O 1
ATOM 1406 N N . PRO A 1 175 ? 31.885 7.586 -26.886 1.00 86.19 175 PRO A N 1
ATOM 1407 C CA . PRO A 1 175 ? 32.188 8.666 -25.941 1.00 86.19 175 PRO A CA 1
ATOM 1408 C C . PRO A 1 175 ? 31.193 9.831 -26.039 1.00 86.19 175 PRO A C 1
ATOM 1410 O O . PRO A 1 175 ? 30.448 9.939 -27.007 1.00 86.19 175 PRO A O 1
ATOM 1413 N N . LEU A 1 176 ? 31.182 10.714 -25.035 1.00 83.50 176 LEU A N 1
ATOM 1414 C CA . LEU A 1 176 ? 30.402 11.960 -25.038 1.00 83.50 176 LEU A CA 1
ATOM 1415 C C . LEU A 1 176 ? 30.964 12.929 -26.095 1.00 83.50 176 LEU A C 1
ATOM 1417 O O . LEU A 1 176 ? 31.820 13.757 -25.791 1.00 83.50 176 LEU A O 1
ATOM 1421 N N . ASN A 1 177 ? 30.493 12.809 -27.333 1.00 90.06 177 ASN A N 1
ATOM 1422 C CA . ASN A 1 177 ? 30.885 13.625 -28.477 1.00 90.06 177 ASN A CA 1
ATOM 1423 C C . ASN A 1 177 ? 29.630 14.132 -29.213 1.00 90.06 177 ASN A C 1
ATOM 1425 O O . ASN A 1 177 ? 28.497 13.848 -28.817 1.00 90.06 177 ASN A O 1
ATOM 1429 N N . ASP A 1 178 ? 29.816 14.929 -30.262 1.00 89.31 178 ASP A N 1
ATOM 1430 C CA . ASP A 1 178 ? 28.682 15.528 -30.976 1.00 89.31 178 ASP A CA 1
ATOM 1431 C C . ASP A 1 178 ? 27.861 14.501 -31.771 1.00 89.31 178 ASP A C 1
ATOM 1433 O O . ASP A 1 178 ? 26.656 14.678 -31.948 1.00 89.31 178 ASP A O 1
ATOM 1437 N N . GLU A 1 179 ? 28.473 13.387 -32.173 1.00 85.75 179 GLU A N 1
ATOM 1438 C CA . GLU A 1 179 ? 27.801 12.283 -32.862 1.00 85.75 179 GLU A CA 1
ATOM 1439 C C . GLU A 1 179 ? 26.855 11.523 -31.921 1.00 85.75 179 GLU A C 1
ATOM 1441 O O . GLU A 1 179 ? 25.670 11.361 -32.221 1.00 85.75 179 GLU A O 1
ATOM 1446 N N . THR A 1 180 ? 27.334 11.130 -30.736 1.00 87.94 180 THR A N 1
ATOM 1447 C CA . THR A 1 180 ? 26.504 10.480 -29.715 1.00 87.94 180 THR A CA 1
ATOM 1448 C C . THR A 1 180 ? 25.436 11.420 -29.173 1.00 87.94 180 THR A C 1
ATOM 1450 O O . THR A 1 180 ? 24.326 10.980 -28.877 1.00 87.94 180 THR A O 1
ATOM 1453 N N . ARG A 1 181 ? 25.711 12.729 -29.114 1.00 84.81 181 ARG A N 1
ATOM 1454 C CA . ARG A 1 181 ? 24.700 13.746 -28.802 1.00 84.81 181 ARG A CA 1
ATOM 1455 C C . ARG A 1 181 ? 23.588 13.779 -29.851 1.00 84.81 181 ARG A C 1
ATOM 1457 O O . ARG A 1 181 ? 22.423 13.675 -29.482 1.00 84.81 181 ARG A O 1
ATOM 1464 N N . ALA A 1 182 ? 23.929 13.851 -31.137 1.00 86.12 182 ALA A N 1
ATOM 1465 C CA . ALA A 1 182 ? 22.942 13.855 -32.218 1.00 86.12 182 ALA A CA 1
ATOM 1466 C C . ALA A 1 182 ? 22.118 12.554 -32.256 1.00 86.12 182 ALA A C 1
ATOM 1468 O O . ALA A 1 182 ? 20.909 12.574 -32.498 1.00 86.12 182 ALA A O 1
ATOM 1469 N N . GLN A 1 183 ? 22.754 11.415 -31.971 1.00 82.56 183 GLN A N 1
ATOM 1470 C CA . GLN A 1 183 ? 22.075 10.128 -31.864 1.00 82.56 183 GLN A CA 1
ATOM 1471 C C . GLN A 1 183 ? 21.113 10.084 -30.665 1.00 82.56 183 GLN A C 1
ATOM 1473 O O . GLN A 1 183 ? 19.995 9.584 -30.806 1.00 82.56 183 GLN A O 1
ATOM 1478 N N . MET A 1 184 ? 21.499 10.651 -29.518 1.00 83.50 184 MET A N 1
ATOM 1479 C CA . MET A 1 184 ? 20.629 10.783 -28.345 1.00 83.50 184 MET A CA 1
ATOM 1480 C C . MET A 1 184 ? 19.426 11.685 -28.629 1.00 83.50 184 MET A C 1
ATOM 1482 O O . MET A 1 184 ? 18.302 11.310 -28.305 1.00 83.50 184 MET A O 1
ATOM 1486 N N . ASP A 1 185 ? 19.635 12.826 -29.288 1.00 84.38 185 ASP A N 1
ATOM 1487 C CA . ASP A 1 185 ? 18.561 13.755 -29.659 1.00 84.38 185 ASP A CA 1
ATOM 1488 C C . ASP A 1 185 ? 17.550 13.083 -30.600 1.00 84.38 185 ASP A C 1
ATOM 1490 O O . ASP A 1 185 ? 16.336 13.211 -30.428 1.00 84.38 185 ASP A O 1
ATOM 1494 N N . LYS A 1 186 ? 18.037 12.286 -31.560 1.00 82.06 186 LYS A N 1
ATOM 1495 C CA . LYS A 1 186 ? 17.187 11.493 -32.456 1.00 82.06 186 LYS A CA 1
ATOM 1496 C C . LYS A 1 186 ? 16.363 10.450 -31.696 1.00 82.06 186 LYS A C 1
ATOM 1498 O O . LYS A 1 186 ? 15.166 10.319 -31.951 1.00 82.06 186 LYS A O 1
ATOM 1503 N N . LEU A 1 187 ? 16.988 9.713 -30.774 1.00 78.75 187 LEU A N 1
ATOM 1504 C CA . LEU A 1 187 ? 16.303 8.721 -29.938 1.00 78.75 187 LEU A CA 1
ATOM 1505 C C . LEU A 1 187 ? 15.267 9.377 -29.022 1.00 78.75 187 LEU A C 1
ATOM 1507 O O . LEU A 1 187 ? 14.152 8.875 -28.898 1.00 78.75 187 LEU A O 1
ATOM 1511 N N . TRP A 1 188 ? 15.606 10.522 -28.433 1.00 78.12 188 TRP A N 1
ATOM 1512 C CA . TRP A 1 188 ? 14.702 11.307 -27.603 1.00 78.12 188 TRP A CA 1
ATOM 1513 C C . TRP A 1 188 ? 13.462 11.747 -28.379 1.00 78.12 188 TRP A C 1
ATOM 1515 O O . TRP A 1 188 ? 12.347 11.513 -27.925 1.00 78.12 188 TRP A O 1
ATOM 1525 N N . LEU A 1 189 ? 13.637 12.322 -29.573 1.00 80.44 189 LEU A N 1
ATOM 1526 C CA . LEU A 1 189 ? 12.524 12.755 -30.425 1.00 80.44 189 LEU A CA 1
ATOM 1527 C C . LEU A 1 189 ? 11.604 11.594 -30.825 1.00 80.44 189 LEU A C 1
ATOM 1529 O O . LEU A 1 189 ? 10.383 11.758 -30.840 1.00 80.44 189 LEU A O 1
ATOM 1533 N N . ALA A 1 190 ? 12.181 10.426 -31.117 1.00 72.62 190 ALA A N 1
ATOM 1534 C CA . ALA A 1 190 ? 11.422 9.224 -31.448 1.00 72.62 190 ALA A CA 1
ATOM 1535 C C . ALA A 1 190 ? 10.621 8.687 -30.247 1.00 72.62 190 ALA A C 1
ATOM 1537 O O . ALA A 1 190 ? 9.477 8.270 -30.411 1.00 72.62 190 ALA A O 1
ATOM 1538 N N . LEU A 1 191 ? 11.199 8.718 -29.040 1.00 69.88 191 LEU A N 1
ATOM 1539 C CA . LEU A 1 191 ? 10.562 8.216 -27.817 1.00 69.88 191 LEU A CA 1
ATOM 1540 C C . LEU A 1 191 ? 9.559 9.203 -27.201 1.00 69.88 191 LEU A C 1
ATOM 1542 O O . LEU A 1 191 ? 8.571 8.774 -26.612 1.00 69.88 191 LEU A O 1
ATOM 1546 N N . ALA A 1 192 ? 9.783 10.510 -27.343 1.00 75.81 192 ALA A N 1
ATOM 1547 C CA . ALA A 1 192 ? 8.924 11.563 -26.797 1.00 75.81 192 ALA A CA 1
ATOM 1548 C C . ALA A 1 192 ? 7.651 11.822 -27.629 1.00 75.81 192 ALA A C 1
ATOM 1550 O O . ALA A 1 192 ? 6.874 12.711 -27.288 1.00 75.81 192 ALA A O 1
ATOM 1551 N N . GLY A 1 193 ? 7.421 11.061 -28.706 1.00 57.88 193 GLY A N 1
ATOM 1552 C CA . GLY A 1 193 ? 6.175 11.127 -29.473 1.00 57.88 193 GLY A CA 1
ATOM 1553 C C . GLY A 1 193 ? 6.079 12.289 -30.464 1.00 57.88 193 GLY A C 1
ATOM 1554 O O . GLY A 1 193 ? 4.974 12.734 -30.745 1.00 57.88 193 GLY A O 1
ATOM 1555 N N . GLY A 1 194 ? 7.208 12.758 -31.010 1.00 53.72 194 GLY A N 1
ATOM 1556 C CA . GLY A 1 194 ? 7.234 13.523 -32.261 1.00 53.72 194 GLY A CA 1
ATOM 1557 C C . GLY A 1 194 ? 6.393 14.803 -32.305 1.00 53.72 194 GLY A C 1
ATOM 1558 O O . GLY A 1 194 ? 5.485 14.894 -33.113 1.00 53.72 194 GLY A O 1
ATOM 1559 N N . GLU A 1 195 ? 6.744 15.805 -31.500 1.00 44.16 195 GLU A N 1
ATOM 1560 C CA . GLU A 1 195 ? 6.742 17.228 -31.877 1.00 44.16 195 GLU A CA 1
ATOM 1561 C C . GLU A 1 195 ? 7.416 18.006 -30.743 1.00 44.16 195 GLU A C 1
ATOM 1563 O O . GLU A 1 195 ? 6.861 18.213 -29.662 1.00 44.16 195 GLU A O 1
ATOM 1568 N N . THR A 1 196 ? 8.653 18.445 -30.965 1.00 44.88 196 THR A N 1
ATOM 1569 C CA . THR A 1 196 ? 9.249 19.474 -30.119 1.00 44.88 196 THR A CA 1
ATOM 1570 C C . THR A 1 196 ? 8.414 20.734 -30.289 1.00 44.88 196 THR A C 1
ATOM 1572 O O . THR A 1 196 ? 8.567 21.471 -31.264 1.00 44.88 196 THR A O 1
ATOM 1575 N N . ARG A 1 197 ? 7.556 21.038 -29.308 1.00 41.72 197 ARG A N 1
ATOM 1576 C CA . ARG A 1 197 ? 7.171 22.432 -29.083 1.00 41.72 197 ARG A CA 1
ATOM 1577 C C . ARG A 1 197 ? 8.476 23.205 -28.992 1.00 41.72 197 ARG A C 1
ATOM 1579 O O . ARG A 1 197 ? 9.284 22.942 -28.100 1.00 41.72 197 ARG A O 1
ATOM 1586 N N . LYS A 1 198 ? 8.721 24.080 -29.972 1.00 35.03 198 LYS A N 1
ATOM 1587 C CA . LYS A 1 198 ? 9.911 24.928 -30.003 1.00 35.03 198 LYS A CA 1
ATOM 1588 C C . LYS A 1 198 ? 10.016 25.598 -28.638 1.00 35.03 198 LYS A C 1
ATOM 1590 O O . LYS A 1 198 ? 9.169 26.419 -28.296 1.00 35.03 198 LYS A O 1
ATOM 1595 N N . PHE A 1 199 ? 11.033 25.232 -27.863 1.00 42.62 199 PHE A N 1
ATOM 1596 C CA . PHE A 1 199 ? 11.431 26.010 -26.703 1.00 42.62 199 PHE A CA 1
ATOM 1597 C C . PHE A 1 199 ? 11.895 27.357 -27.252 1.00 42.62 199 PHE A C 1
ATOM 1599 O O . PHE A 1 199 ? 13.003 27.484 -27.771 1.00 42.62 199 PHE A O 1
ATOM 1606 N N . THR A 1 200 ? 11.005 28.346 -27.237 1.00 36.69 200 THR A N 1
ATOM 1607 C CA . THR A 1 200 ? 11.375 29.728 -27.512 1.00 36.69 200 THR A CA 1
ATOM 1608 C C . THR A 1 200 ? 12.369 30.150 -26.447 1.00 36.69 200 THR A C 1
ATOM 1610 O O . THR A 1 200 ? 12.067 30.102 -25.254 1.00 36.69 200 THR A O 1
ATOM 1613 N N . ASP A 1 201 ? 13.563 30.519 -26.897 1.00 38.75 201 ASP A N 1
ATOM 1614 C CA . ASP A 1 201 ? 14.622 31.071 -26.070 1.00 38.75 201 ASP A CA 1
ATOM 1615 C C . ASP A 1 201 ? 14.067 32.260 -25.270 1.00 38.75 201 ASP A C 1
ATOM 1617 O O . ASP A 1 201 ? 13.645 33.272 -25.833 1.00 38.75 201 ASP A O 1
ATOM 1621 N N . VAL A 1 202 ? 14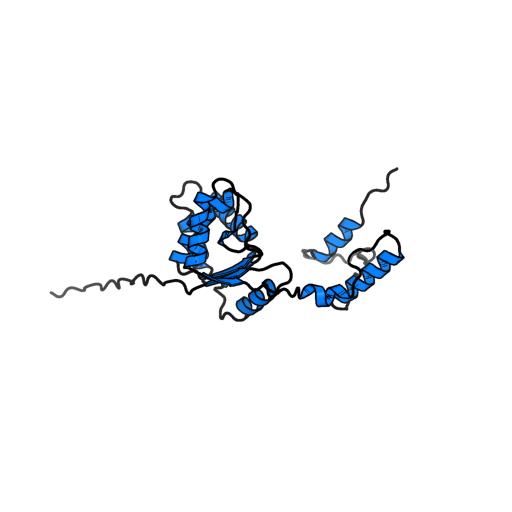.034 32.134 -23.942 1.00 47.78 202 VAL A N 1
ATOM 1622 C CA . VAL A 1 202 ? 13.522 33.172 -23.025 1.00 47.78 202 VAL A CA 1
ATOM 1623 C C . VAL A 1 202 ? 14.468 34.388 -22.982 1.00 47.78 202 VAL A C 1
ATOM 1625 O O . VAL A 1 202 ? 14.218 35.356 -22.273 1.00 47.78 202 VAL A O 1
ATOM 1628 N N . ARG A 1 203 ? 15.560 34.391 -23.755 1.00 39.81 203 ARG A N 1
ATOM 1629 C CA . ARG A 1 203 ? 16.558 35.467 -23.734 1.00 39.81 203 ARG A CA 1
ATOM 1630 C C . ARG A 1 203 ? 16.249 36.684 -24.601 1.00 39.81 203 ARG A C 1
ATOM 1632 O O . ARG A 1 203 ? 17.035 37.618 -24.544 1.00 39.81 203 ARG A O 1
ATOM 1639 N N . ASN A 1 204 ? 15.162 36.716 -25.378 1.00 39.16 204 ASN A N 1
ATOM 1640 C CA . ASN A 1 204 ? 14.921 37.862 -26.267 1.00 39.16 204 ASN A CA 1
ATOM 1641 C C . ASN A 1 204 ? 13.442 38.224 -26.492 1.00 39.16 204 ASN A C 1
ATOM 1643 O O . ASN A 1 204 ? 13.017 38.473 -27.618 1.00 39.16 204 ASN A O 1
ATOM 1647 N N . GLN A 1 205 ? 12.645 38.294 -25.421 1.00 37.91 205 GLN A N 1
ATOM 1648 C CA . GLN A 1 205 ? 11.401 39.073 -25.465 1.00 37.91 205 GLN A CA 1
ATOM 1649 C C . GLN A 1 205 ? 11.632 40.433 -24.795 1.00 37.91 205 GLN A C 1
ATOM 1651 O O . GLN A 1 205 ? 12.064 40.454 -23.640 1.00 37.91 205 GLN A O 1
ATOM 1656 N N . PRO A 1 206 ? 11.351 41.566 -25.469 1.00 31.81 206 PRO A N 1
ATOM 1657 C CA . PRO A 1 206 ? 11.268 42.840 -24.780 1.00 31.81 206 PRO A CA 1
ATOM 1658 C C . PRO A 1 206 ? 10.143 42.743 -23.749 1.00 31.81 206 PRO A C 1
ATOM 1660 O O . PRO A 1 206 ? 9.020 42.345 -24.055 1.00 31.81 206 PRO A O 1
ATOM 1663 N N . SER A 1 207 ? 10.487 43.056 -22.506 1.00 37.31 207 SER A N 1
ATOM 1664 C CA . SER A 1 207 ? 9.601 43.059 -21.351 1.00 37.31 207 SER A CA 1
ATOM 1665 C C . SER A 1 207 ? 8.386 43.955 -21.595 1.00 37.31 207 SER A C 1
ATOM 1667 O O . SER A 1 207 ? 8.474 45.173 -21.456 1.00 37.31 207 SER A O 1
ATOM 1669 N N . ALA A 1 208 ? 7.242 43.354 -21.915 1.00 33.66 208 ALA A N 1
ATOM 1670 C CA . ALA A 1 208 ? 5.954 43.993 -21.707 1.00 33.66 208 ALA A CA 1
ATOM 1671 C C . ALA A 1 208 ? 5.553 43.743 -20.249 1.00 33.66 208 ALA A C 1
ATOM 1673 O O . ALA A 1 208 ? 5.082 42.664 -19.888 1.00 33.66 208 ALA A O 1
ATOM 1674 N N . ILE A 1 209 ? 5.810 44.739 -19.402 1.00 42.31 209 ILE A N 1
ATOM 1675 C CA . ILE A 1 209 ? 5.204 44.832 -18.075 1.00 42.31 209 ILE A CA 1
ATOM 1676 C C . ILE A 1 209 ? 3.709 45.089 -18.296 1.00 42.31 209 ILE A C 1
ATOM 1678 O O . ILE A 1 209 ? 3.331 46.084 -18.911 1.00 42.31 209 ILE A O 1
ATOM 1682 N N . GLY A 1 210 ? 2.880 44.166 -17.816 1.00 32.06 210 GLY A N 1
ATOM 1683 C CA . GLY A 1 210 ? 1.425 44.257 -17.783 1.00 32.06 210 GLY A CA 1
ATOM 1684 C C . GLY A 1 210 ? 0.905 43.422 -16.613 1.00 32.06 210 GLY A C 1
ATOM 1685 O O . GLY A 1 210 ? 1.372 42.310 -16.392 1.00 32.06 210 GLY A O 1
ATOM 1686 N N . ASP A 1 211 ? 0.011 44.028 -15.846 1.00 44.25 211 ASP A N 1
ATOM 1687 C CA . ASP A 1 211 ? -0.293 43.806 -14.431 1.00 44.25 211 ASP A CA 1
ATOM 1688 C C . ASP A 1 211 ? -0.868 42.421 -14.047 1.00 44.25 211 ASP A C 1
ATOM 1690 O O . ASP A 1 211 ? -1.561 41.776 -14.832 1.00 44.25 211 ASP A O 1
ATOM 1694 N N . ASN A 1 212 ? -0.650 42.040 -12.781 1.00 37.81 212 ASN A N 1
ATOM 1695 C CA . ASN A 1 212 ? -1.131 40.854 -12.042 1.00 37.81 212 ASN A CA 1
ATOM 1696 C C . ASN A 1 212 ? -0.482 39.474 -12.314 1.00 37.81 212 ASN A C 1
ATOM 1698 O O . ASN A 1 212 ? -0.821 38.729 -13.233 1.00 37.81 212 ASN A O 1
ATOM 1702 N N . GLY A 1 213 ? 0.442 39.095 -11.420 1.00 38.62 213 GLY A N 1
ATOM 1703 C CA . GLY A 1 213 ? 1.311 37.927 -11.538 1.00 38.62 213 GLY A CA 1
ATOM 1704 C C . GLY A 1 213 ? 0.837 36.641 -10.851 1.00 38.62 213 GLY A C 1
ATOM 1705 O O . GLY A 1 213 ? 0.401 36.650 -9.704 1.00 38.62 213 GLY A O 1
ATOM 1706 N N . ARG A 1 214 ? 1.036 35.519 -11.555 1.00 32.34 214 ARG A N 1
ATOM 1707 C CA . ARG A 1 214 ? 1.839 34.329 -11.175 1.00 32.34 214 ARG A CA 1
ATOM 1708 C C . ARG A 1 214 ? 1.708 33.291 -12.304 1.00 32.34 214 ARG A C 1
ATOM 1710 O O . ARG A 1 214 ? 0.618 32.795 -12.556 1.00 32.34 214 ARG A O 1
ATOM 1717 N N . ARG A 1 215 ? 2.812 32.966 -12.991 1.00 41.16 215 ARG A N 1
ATOM 1718 C CA . ARG A 1 215 ? 2.934 31.772 -13.851 1.00 41.16 215 ARG A CA 1
ATOM 1719 C C . ARG A 1 215 ? 3.866 30.786 -13.153 1.00 41.16 215 ARG A C 1
ATOM 1721 O O . ARG A 1 215 ? 4.994 31.153 -12.832 1.00 41.16 215 ARG A O 1
ATOM 1728 N N . GLU A 1 216 ? 3.395 29.567 -12.914 1.00 36.84 216 GLU A N 1
ATOM 1729 C CA . GLU A 1 216 ? 4.225 28.454 -12.444 1.00 36.84 216 GLU A CA 1
ATOM 1730 C C . GLU A 1 216 ? 5.130 27.941 -13.582 1.00 36.84 216 GLU A C 1
ATOM 1732 O O . GLU A 1 216 ? 4.661 27.818 -14.718 1.00 36.84 216 GLU A O 1
ATOM 1737 N N . PRO A 1 217 ? 6.420 27.655 -13.327 1.00 38.38 217 PRO A N 1
ATOM 1738 C CA . PRO A 1 217 ? 7.294 27.048 -14.322 1.00 38.38 217 PRO A CA 1
ATOM 1739 C C . PRO A 1 217 ? 7.094 25.525 -14.405 1.00 38.38 217 PRO A C 1
ATOM 1741 O O . PRO A 1 217 ? 7.099 24.821 -13.398 1.00 38.38 217 PRO A O 1
ATOM 1744 N N . ASP A 1 218 ? 6.967 25.031 -15.638 1.00 40.75 218 ASP A N 1
ATOM 1745 C CA . ASP A 1 21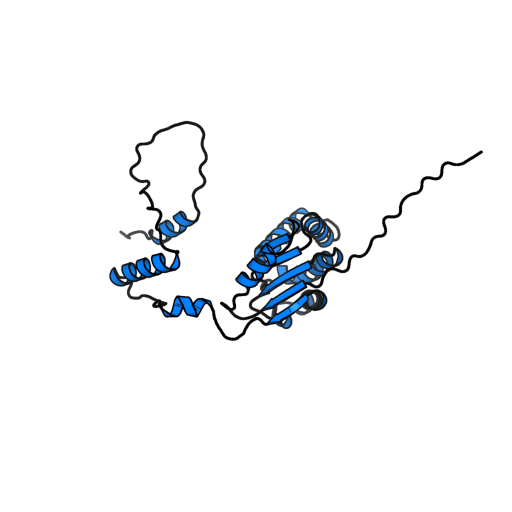8 ? 6.852 23.615 -16.001 1.00 40.75 218 ASP A CA 1
ATOM 1746 C C . ASP A 1 218 ? 8.119 22.822 -15.608 1.00 40.75 218 ASP A C 1
ATOM 1748 O O . ASP A 1 218 ? 9.249 23.169 -15.980 1.00 40.75 218 ASP A O 1
ATOM 1752 N N . ALA A 1 219 ? 7.919 21.736 -14.854 1.00 40.00 219 ALA A N 1
ATOM 1753 C CA . ALA A 1 219 ? 8.954 20.862 -14.303 1.00 40.00 219 ALA A CA 1
ATOM 1754 C C . ALA A 1 219 ? 9.848 20.209 -15.377 1.00 40.00 219 ALA A C 1
ATOM 1756 O O . ALA A 1 219 ? 10.994 19.853 -15.085 1.00 40.00 219 ALA A O 1
ATOM 1757 N N . GLY A 1 220 ? 9.377 20.111 -16.627 1.00 36.50 220 GLY A N 1
A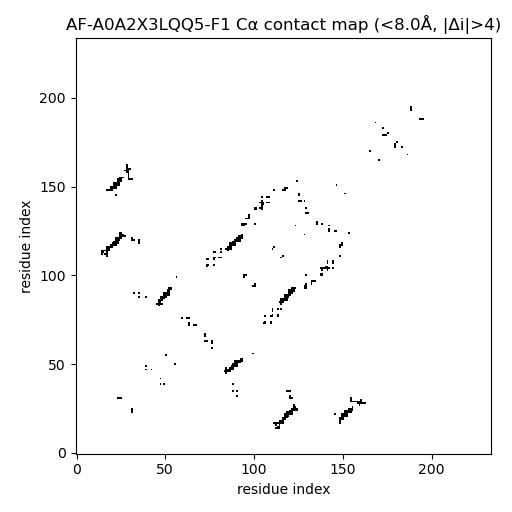TOM 1758 C CA . GLY A 1 220 ? 10.168 19.587 -17.745 1.00 36.50 220 GLY A CA 1
ATOM 1759 C C . GLY A 1 220 ? 11.368 20.464 -18.133 1.00 36.50 220 GLY A C 1
ATOM 1760 O O . GLY A 1 220 ? 12.393 19.952 -18.584 1.00 36.50 220 GLY A O 1
ATOM 1761 N N . GLY A 1 221 ? 11.290 21.783 -17.915 1.00 37.53 221 GLY A N 1
ATOM 1762 C CA . GLY A 1 221 ? 12.352 22.728 -18.291 1.00 37.53 221 GLY A CA 1
ATOM 1763 C C . GLY A 1 221 ? 13.524 22.789 -17.304 1.00 37.53 221 GLY A C 1
ATOM 1764 O O . GLY A 1 221 ? 14.661 23.067 -17.694 1.00 37.53 221 GLY A O 1
ATOM 1765 N N . LEU A 1 222 ? 13.271 22.498 -16.026 1.00 37.41 222 LEU A N 1
ATOM 1766 C CA . LEU A 1 222 ? 14.272 22.609 -14.958 1.00 37.41 222 LEU A CA 1
ATOM 1767 C C . LEU A 1 222 ? 15.319 21.486 -15.018 1.00 37.41 222 LEU A C 1
ATOM 1769 O O . LEU A 1 222 ? 16.498 21.734 -14.758 1.00 37.41 222 LEU A O 1
ATOM 1773 N N . PHE A 1 223 ? 14.929 20.283 -15.450 1.00 38.25 223 PHE A N 1
ATOM 1774 C CA . PHE A 1 223 ? 15.857 19.157 -15.600 1.00 38.25 223 PHE A CA 1
ATOM 1775 C C . PHE A 1 223 ? 16.852 19.355 -16.753 1.00 38.25 223 PHE A C 1
ATOM 1777 O O . PHE A 1 223 ? 18.036 19.055 -16.597 1.00 38.25 223 PHE A O 1
ATOM 1784 N N . TYR A 1 224 ? 16.418 19.937 -17.878 1.00 39.62 224 TYR A N 1
ATOM 1785 C CA . TYR A 1 224 ? 17.308 20.201 -19.017 1.00 39.62 224 TYR A CA 1
ATOM 1786 C C . TYR A 1 224 ? 18.360 21.280 -18.697 1.00 39.62 224 TYR A C 1
ATOM 1788 O O . TYR A 1 224 ? 19.505 21.210 -19.147 1.00 39.62 224 TYR A O 1
ATOM 1796 N N . TYR A 1 225 ? 18.002 22.265 -17.866 1.00 38.44 225 TYR A N 1
ATOM 1797 C CA . TYR A 1 225 ? 18.923 23.318 -17.432 1.00 38.44 225 TYR A CA 1
ATOM 1798 C C . TYR A 1 225 ? 19.951 22.842 -16.392 1.00 38.44 225 TYR A C 1
ATOM 1800 O O . TYR A 1 225 ? 21.095 23.304 -16.421 1.00 38.44 225 TYR A O 1
ATOM 1808 N N . ALA A 1 226 ? 19.585 21.908 -15.508 1.00 37.50 226 ALA A N 1
ATOM 1809 C CA . ALA A 1 226 ? 20.459 21.424 -14.437 1.00 37.50 226 ALA A CA 1
ATOM 1810 C C . ALA A 1 226 ? 21.653 20.594 -14.949 1.00 37.50 226 ALA A C 1
ATOM 1812 O O . ALA A 1 226 ? 22.744 20.673 -14.389 1.00 37.50 226 ALA A O 1
ATOM 1813 N N . VAL A 1 227 ? 21.494 19.868 -16.061 1.00 41.03 227 VAL A N 1
ATOM 1814 C CA . VAL A 1 227 ? 22.575 19.061 -16.667 1.00 41.03 227 VAL A CA 1
ATOM 1815 C C . VAL A 1 227 ? 23.600 19.929 -17.422 1.00 41.03 227 VAL A C 1
ATOM 1817 O O . VAL A 1 227 ? 24.737 19.511 -17.634 1.00 41.03 227 VAL A O 1
ATOM 1820 N N . ARG A 1 228 ? 23.250 21.173 -17.791 1.00 44.19 228 ARG A N 1
ATOM 1821 C CA . ARG A 1 228 ? 24.116 22.084 -18.568 1.00 44.19 228 ARG A CA 1
ATOM 1822 C C . ARG A 1 228 ? 25.092 22.932 -17.747 1.00 44.19 228 ARG A C 1
ATOM 1824 O O . ARG A 1 228 ? 25.918 23.618 -18.347 1.00 44.19 228 ARG A O 1
ATOM 1831 N N . ARG A 1 229 ? 25.034 22.918 -16.411 1.00 37.88 229 ARG A N 1
ATOM 1832 C CA . ARG A 1 229 ? 25.997 23.649 -15.570 1.00 37.88 229 ARG A CA 1
ATOM 1833 C C . ARG A 1 229 ? 26.925 22.689 -14.829 1.00 37.88 229 ARG A C 1
ATOM 1835 O O . ARG A 1 229 ? 26.586 22.182 -13.767 1.00 37.88 229 ARG A O 1
ATOM 1842 N N . ARG A 1 230 ? 28.157 22.558 -15.323 1.00 38.03 230 ARG A N 1
ATOM 1843 C CA . ARG A 1 230 ? 29.325 22.526 -14.433 1.00 38.03 230 ARG A CA 1
ATOM 1844 C C . ARG A 1 230 ? 30.206 23.749 -14.701 1.00 38.03 230 ARG A C 1
ATOM 1846 O O . ARG A 1 230 ? 30.240 24.220 -15.838 1.00 38.03 230 ARG A O 1
ATOM 1853 N N . PRO A 1 231 ? 30.854 24.285 -13.656 1.00 39.81 231 PRO A N 1
ATOM 1854 C CA . PRO A 1 231 ? 31.684 25.473 -13.756 1.00 39.81 231 PRO A CA 1
ATOM 1855 C C . PRO A 1 231 ? 32.936 25.144 -14.569 1.00 39.81 231 PRO A C 1
ATOM 1857 O O . PRO A 1 231 ? 33.588 24.129 -14.326 1.00 39.81 231 PRO A O 1
ATOM 1860 N N . GLN A 1 232 ? 33.261 26.000 -15.535 1.00 35.56 232 GLN A N 1
ATOM 1861 C CA . GLN A 1 232 ? 34.615 26.057 -16.065 1.00 35.56 232 GLN A CA 1
ATOM 1862 C C . GLN A 1 232 ? 35.507 26.561 -14.929 1.00 35.56 232 GLN A C 1
ATOM 1864 O O . GLN A 1 232 ? 35.319 27.668 -14.428 1.00 35.56 232 GLN A O 1
ATOM 1869 N N . SER A 1 233 ? 36.404 25.694 -14.473 1.00 38.12 233 SER A N 1
ATOM 1870 C CA . SER A 1 233 ? 37.541 26.042 -13.633 1.00 38.12 233 SER A CA 1
ATOM 1871 C C . SER A 1 233 ? 38.406 27.082 -14.345 1.00 38.12 233 SER A C 1
ATOM 1873 O O . SER A 1 233 ? 38.818 26.847 -15.484 1.00 38.12 233 SER A O 1
ATOM 1875 N N . ALA A 1 234 ? 38.677 28.188 -13.655 1.00 38.03 234 ALA A N 1
ATOM 1876 C CA . ALA A 1 234 ? 39.941 28.907 -13.751 1.00 38.03 234 AL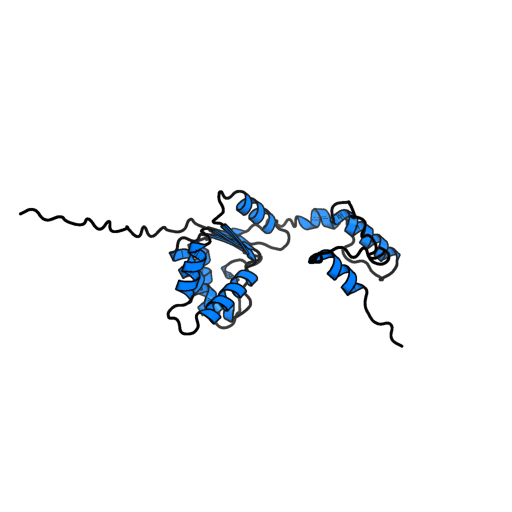A A CA 1
ATOM 1877 C C . ALA A 1 234 ? 40.840 28.421 -12.608 1.00 38.03 234 ALA A C 1
ATOM 1879 O O . ALA A 1 234 ? 40.269 28.093 -11.538 1.00 38.03 234 ALA A O 1
#

Radius of gyration: 25.43 Å; Cα contacts (8 Å, |Δi|>4): 257; chains: 1; bounding box: 93×59×61 Å